Protein AF-A0A947P0I4-F1 (afdb_monomer_lite)

Secondary structure (DSSP, 8-state):
-TTSTT--GGGGGGGG-TTTTTTTHHHHHHHHHHHHHHHHHHHHHHT-S-HHHHHHHHHHHHHHHHHHHHHHHHHHTTS----HHHHH--SSSSSS-GGG-SSSS-SSS-TTT-SSTT-SSS-HHHHHHHHHHHHTTPBB-TTTT-GGGHHHHTT-B-HHHHHHHHHGGGT--HHHHHHHHHHH--TT-SS-TTSTTGGG-HHHHHHHHHHTT-EE-S-PPPPTT-EEEETTEEEEESSSSEEEEEETTTTEEEEEE--GGGEEEEE--S----

Radius of gyration: 21.6 Å; chains: 1; bounding box: 54×35×67 Å

Sequence (274 aa):
WPYSIQMFGLQNITFIATDFYGENILFINYFIEAIIITVFFFVFISWIKSKKIKYILQTLLSLTFIIFSVSLFWANQHAYNDLANRYFSDLDKDKIINGLDEDMDGDDILNIDDPDIDGNGLSNFEEFDMQVEKATGVWYDITEGGIIEIPYRLGFQSNLSFIPSFYLRFGINLNEEMQNDYEQNQEGYETTPASSVFSRNEKNITAWLSHTNRLKRKIEEAKPGDLIYTNDLFGIAINDNEMLIADPFSKQVIIMEFNMEEIDYIGKILNTKE

pLDDT: mean 86.33, std 15.06, range [29.11, 98.38]

Foldseek 3Di:
DCQDPPHPHVLVCLVVDPDVCQQCVVLVVVLVVLVVVLVVVLVVLVPDPDPVVSVVVNVVSVVVSVVVNVVSVVLSQQALRACVVQQQDQQCPPPDGLLRDQQRNPPPDGLQADQQRNPPPDGPLNVLVVLLVSQFNRFADPCQCHPSNVSVVSRHHHQLRCLQRSVSNSSDRQLVLLLVVCVVDVPQQPDHSVDPSRSSDPSSSVVSLVSVVQKDQDLDWADAQKWWDFPNHTFGDNGRFWTWGQDPVVRGTHIDGDDSVRTRIIGRRRDNDD

Structure (mmCIF, N/CA/C/O backbone):
data_AF-A0A947P0I4-F1
#
_entry.id   AF-A0A947P0I4-F1
#
loop_
_atom_site.group_PDB
_atom_site.id
_atom_site.type_symbol
_atom_site.label_atom_id
_atom_site.label_alt_id
_atom_site.label_comp_id
_atom_site.label_asym_id
_atom_site.label_entity_id
_atom_site.label_seq_id
_atom_site.pdbx_PDB_ins_code
_atom_site.Cartn_x
_atom_site.Cartn_y
_atom_site.Cartn_z
_atom_site.occupancy
_atom_site.B_iso_or_equiv
_atom_site.auth_seq_id
_atom_site.auth_comp_id
_atom_site.auth_asym_id
_atom_site.auth_atom_id
_atom_site.pdbx_PDB_model_num
ATOM 1 N N . TRP A 1 1 ? -10.322 -19.060 6.107 1.00 29.11 1 TRP A N 1
ATOM 2 C CA . TRP A 1 1 ? -10.214 -18.319 7.383 1.00 29.11 1 TRP A CA 1
ATOM 3 C C . TRP A 1 1 ? -10.583 -16.878 7.058 1.00 29.11 1 TRP A C 1
ATOM 5 O O . TRP A 1 1 ? -10.009 -16.386 6.102 1.00 29.11 1 TRP A O 1
ATOM 15 N N . PRO A 1 2 ? -11.501 -16.200 7.766 1.00 29.39 2 PRO A N 1
ATOM 16 C CA . PRO A 1 2 ? -11.940 -14.827 7.433 1.00 29.39 2 PRO A CA 1
ATOM 17 C C . PRO A 1 2 ? -10.859 -13.735 7.628 1.00 29.39 2 PRO A C 1
ATOM 19 O O . PRO A 1 2 ? -11.164 -12.547 7.645 1.00 29.39 2 PRO A O 1
ATOM 22 N N . TYR A 1 3 ? -9.605 -14.159 7.799 1.00 40.22 3 TYR A N 1
ATOM 23 C CA . TYR A 1 3 ? -8.422 -13.347 8.065 1.00 40.22 3 TYR A CA 1
ATOM 24 C C . TYR A 1 3 ? -7.195 -13.876 7.295 1.00 40.22 3 TYR A C 1
ATOM 26 O O . TYR A 1 3 ? -6.073 -13.763 7.783 1.00 40.22 3 TYR A O 1
ATOM 34 N N . SER A 1 4 ? -7.371 -14.541 6.145 1.00 38.53 4 SER A N 1
ATOM 35 C CA . SER A 1 4 ? -6.225 -14.811 5.263 1.00 38.53 4 SER A CA 1
ATOM 36 C C . SER A 1 4 ? -5.754 -13.507 4.619 1.00 38.53 4 SER A C 1
ATOM 38 O O . SER A 1 4 ? -6.553 -12.595 4.446 1.00 38.53 4 SER A O 1
ATOM 40 N N . ILE A 1 5 ? -4.482 -13.429 4.220 1.00 42.66 5 ILE A N 1
ATOM 41 C CA . ILE A 1 5 ? -3.929 -12.297 3.445 1.00 42.66 5 ILE A CA 1
ATOM 42 C C . ILE A 1 5 ? -4.792 -12.006 2.196 1.00 42.66 5 ILE A C 1
ATOM 44 O O . ILE A 1 5 ? -4.953 -10.862 1.806 1.00 42.66 5 ILE A O 1
ATOM 48 N N . GLN A 1 6 ? -5.444 -13.040 1.650 1.00 37.03 6 GLN A N 1
ATOM 49 C CA . GLN A 1 6 ? -6.375 -12.971 0.514 1.00 37.03 6 GLN A CA 1
ATOM 50 C C . GLN A 1 6 ? -7.837 -12.627 0.878 1.00 37.03 6 GLN A C 1
ATOM 52 O O . GLN A 1 6 ? -8.658 -12.444 -0.010 1.00 37.03 6 GLN A O 1
ATOM 57 N N . MET A 1 7 ? -8.220 -12.615 2.162 1.00 37.50 7 MET A N 1
ATOM 58 C CA . MET A 1 7 ? -9.598 -12.330 2.593 1.00 37.50 7 MET A CA 1
ATOM 59 C C . MET A 1 7 ? -9.594 -11.386 3.790 1.00 37.50 7 MET A C 1
ATOM 61 O O . MET A 1 7 ? -9.414 -11.791 4.943 1.00 37.50 7 MET A O 1
ATOM 65 N N . PHE A 1 8 ? -9.829 -10.114 3.510 1.00 43.84 8 PHE A N 1
ATOM 66 C CA . PHE A 1 8 ? -9.914 -9.070 4.513 1.00 43.84 8 PHE A CA 1
ATOM 67 C C . PHE A 1 8 ? -11.335 -8.953 5.090 1.00 43.84 8 PHE A C 1
ATOM 69 O O . PHE A 1 8 ? -12.111 -8.115 4.652 1.00 43.84 8 PHE A O 1
ATOM 76 N N . GLY A 1 9 ? -11.710 -9.738 6.104 1.00 42.88 9 GLY A N 1
ATOM 77 C CA . GLY A 1 9 ? -12.949 -9.495 6.870 1.00 42.88 9 GLY A CA 1
ATOM 78 C C . GLY A 1 9 ? -14.195 -9.165 6.016 1.00 42.88 9 GLY A C 1
ATOM 79 O O . GLY A 1 9 ? -14.434 -9.777 4.977 1.00 42.88 9 GLY A O 1
ATOM 80 N N . LEU A 1 10 ? -14.999 -8.181 6.433 1.00 39.97 10 LEU A N 1
ATOM 81 C CA . LEU A 1 10 ? -16.164 -7.703 5.671 1.00 39.97 10 LEU A CA 1
ATOM 82 C C . LEU A 1 10 ? -15.806 -6.787 4.474 1.00 39.97 10 LEU A C 1
ATOM 84 O O . LEU A 1 10 ? -16.713 -6.199 3.892 1.00 39.97 10 LEU A O 1
ATOM 88 N N . GLN A 1 11 ? -14.540 -6.697 4.034 1.00 41.78 11 GLN A N 1
ATOM 89 C CA . GLN A 1 11 ? -14.179 -5.999 2.784 1.00 41.78 11 GLN A CA 1
ATOM 90 C C . GLN A 1 11 ? -14.795 -6.655 1.534 1.00 41.78 11 GLN A C 1
ATOM 92 O O . GLN A 1 11 ? -14.827 -6.048 0.474 1.00 41.78 11 GLN A O 1
ATOM 97 N N . ASN A 1 12 ? -15.409 -7.834 1.626 1.00 42.31 12 ASN A N 1
ATOM 98 C CA . ASN A 1 12 ? -16.262 -8.327 0.535 1.00 42.31 12 ASN A CA 1
ATOM 99 C C . ASN A 1 12 ? -17.584 -7.547 0.382 1.00 42.31 12 ASN A C 1
ATOM 101 O O . ASN A 1 12 ? -18.301 -7.757 -0.592 1.00 42.31 12 ASN A O 1
ATOM 105 N N . ILE A 1 13 ? -17.924 -6.636 1.304 1.00 45.22 13 ILE A N 1
ATOM 106 C CA . ILE A 1 13 ? -19.016 -5.673 1.091 1.00 45.22 13 ILE A CA 1
ATOM 107 C C . ILE A 1 13 ? -18.572 -4.567 0.110 1.00 45.22 13 ILE A C 1
ATOM 109 O O . ILE A 1 13 ? -19.428 -3.947 -0.517 1.00 45.22 13 ILE A O 1
ATOM 113 N N . THR A 1 14 ? -17.263 -4.364 -0.106 1.00 42.44 14 THR A N 1
ATOM 114 C CA . THR A 1 14 ? -16.730 -3.357 -1.054 1.00 42.44 14 THR A CA 1
ATOM 115 C C . THR A 1 14 ? -17.137 -3.652 -2.487 1.00 42.44 14 THR A C 1
ATOM 117 O O . THR A 1 14 ? -17.453 -2.731 -3.226 1.00 42.44 14 THR A O 1
ATOM 120 N N . PHE A 1 15 ? -17.307 -4.935 -2.821 1.00 46.06 15 PHE A N 1
ATOM 121 C CA . PHE A 1 15 ? -17.871 -5.394 -4.093 1.00 46.06 15 PHE A CA 1
ATOM 122 C C . PHE A 1 15 ? -19.265 -4.810 -4.407 1.00 46.06 15 PHE A C 1
ATOM 124 O O . PHE A 1 15 ? -19.678 -4.751 -5.559 1.00 46.06 15 PHE A O 1
ATOM 131 N N . ILE A 1 16 ? -20.027 -4.393 -3.390 1.00 47.66 16 ILE A N 1
ATOM 132 C CA . ILE A 1 16 ? -21.422 -3.947 -3.541 1.00 47.66 16 ILE A CA 1
ATOM 133 C C . ILE A 1 16 ? -21.515 -2.412 -3.644 1.00 47.66 16 ILE A C 1
ATOM 135 O O . ILE A 1 16 ? -22.574 -1.869 -3.962 1.00 47.66 16 ILE A O 1
ATOM 139 N N . ALA A 1 17 ? -20.431 -1.687 -3.370 1.00 43.16 17 ALA A N 1
ATOM 140 C CA . ALA A 1 17 ? -20.508 -0.288 -2.986 1.00 43.16 17 ALA A CA 1
ATOM 141 C C . ALA A 1 17 ? -19.804 0.629 -4.009 1.00 43.16 17 ALA A C 1
ATOM 143 O O . ALA A 1 17 ? -18.617 0.909 -3.906 1.00 43.16 17 ALA A O 1
ATOM 144 N N . THR A 1 18 ? -20.584 1.118 -4.980 1.00 53.28 18 THR A N 1
ATOM 145 C CA . THR A 1 18 ? -20.233 2.137 -5.999 1.00 53.28 18 THR A CA 1
ATOM 146 C C . THR A 1 18 ? -19.386 3.302 -5.463 1.00 53.28 18 THR A C 1
ATOM 148 O O . THR A 1 18 ? -19.564 3.672 -4.305 1.00 53.28 18 THR A O 1
ATOM 151 N N . ASP A 1 19 ? -18.577 3.925 -6.333 1.00 53.59 19 ASP A N 1
ATOM 152 C CA . ASP A 1 19 ? -17.556 5.000 -6.181 1.00 53.59 19 ASP A CA 1
ATOM 153 C C . ASP A 1 19 ? -17.441 5.738 -4.841 1.00 53.59 19 ASP A C 1
ATOM 155 O O . ASP A 1 19 ? -16.353 5.852 -4.290 1.00 53.59 19 ASP A O 1
ATOM 159 N N . PHE A 1 20 ? -18.542 6.208 -4.262 1.00 48.59 20 PHE A N 1
ATOM 160 C CA . PHE A 1 20 ? -18.525 6.907 -2.976 1.00 48.59 20 PHE A CA 1
ATOM 161 C C . PHE A 1 20 ? -18.265 6.001 -1.758 1.00 48.59 20 PHE A C 1
ATOM 163 O O . PHE A 1 20 ? -17.698 6.428 -0.749 1.00 48.59 20 PHE A O 1
ATOM 170 N N . TYR A 1 21 ? -18.730 4.754 -1.811 1.00 53.50 21 TYR A N 1
ATOM 171 C CA . TYR A 1 21 ? -18.645 3.834 -0.683 1.00 53.50 21 TYR A CA 1
ATOM 172 C C . TYR A 1 21 ? -17.331 3.060 -0.654 1.00 53.50 21 TYR A C 1
ATOM 174 O O . TYR A 1 21 ? -16.908 2.716 0.445 1.00 53.50 21 TYR A O 1
ATOM 182 N N . GLY A 1 22 ? -16.688 2.829 -1.806 1.00 60.25 22 GLY A N 1
ATOM 183 C CA . GLY A 1 22 ? -15.445 2.060 -1.911 1.00 60.25 22 GLY A CA 1
ATOM 184 C C . GLY A 1 22 ? -14.334 2.608 -1.012 1.00 60.25 22 GLY A C 1
ATOM 185 O O . GLY A 1 22 ? -13.835 1.892 -0.147 1.00 60.25 22 GLY A O 1
ATOM 186 N N . GLU A 1 23 ? -14.042 3.907 -1.125 1.00 62.66 23 GLU A N 1
ATOM 187 C CA . GLU A 1 23 ? -12.946 4.551 -0.383 1.00 62.66 23 GLU A CA 1
ATOM 188 C C . GLU A 1 23 ? -13.179 4.601 1.136 1.00 62.66 23 GLU A C 1
ATOM 190 O O . GLU A 1 23 ? -12.234 4.578 1.916 1.00 62.66 23 GLU A O 1
ATOM 195 N N . ASN A 1 24 ? -14.440 4.652 1.580 1.00 73.81 24 ASN A N 1
ATOM 196 C CA . ASN A 1 24 ? -14.790 4.815 2.994 1.00 73.81 24 ASN A CA 1
ATOM 197 C C . ASN A 1 24 ? -15.319 3.530 3.637 1.00 73.81 24 ASN A C 1
ATOM 199 O O . ASN A 1 24 ? -15.783 3.561 4.780 1.00 73.81 24 ASN A O 1
ATOM 203 N N . ILE A 1 25 ? -15.315 2.396 2.934 1.00 71.56 25 ILE A N 1
ATOM 204 C CA . ILE A 1 25 ? -16.061 1.231 3.411 1.00 71.56 25 ILE A CA 1
ATOM 205 C C . ILE A 1 25 ? -15.475 0.633 4.682 1.00 71.56 25 ILE A C 1
ATOM 207 O O . ILE A 1 25 ? -16.221 0.199 5.558 1.00 71.56 25 ILE A O 1
ATOM 211 N N . LEU A 1 26 ? -14.146 0.638 4.801 1.00 71.12 26 LEU A N 1
ATOM 212 C CA . LEU A 1 26 ? -13.451 0.167 5.990 1.00 71.12 26 LEU A CA 1
ATOM 213 C C . LEU A 1 26 ? -13.860 1.013 7.190 1.00 71.12 26 LEU A C 1
ATOM 215 O O . LEU A 1 26 ? -14.271 0.472 8.218 1.00 71.12 26 LEU A O 1
ATOM 219 N N . PHE A 1 27 ? -13.837 2.337 7.023 1.00 80.62 27 PHE A N 1
ATOM 220 C CA . PHE A 1 27 ? -14.325 3.279 8.020 1.00 80.62 27 PHE A CA 1
ATOM 221 C C . PHE A 1 27 ? -15.787 3.010 8.385 1.00 80.62 27 PHE A C 1
ATOM 223 O O . PHE A 1 27 ? -16.103 2.868 9.566 1.00 80.62 27 PHE A O 1
ATOM 230 N N . ILE A 1 28 ? -16.674 2.883 7.393 1.00 82.88 28 ILE A N 1
ATOM 231 C CA . ILE A 1 28 ? -18.102 2.617 7.610 1.00 82.88 28 ILE A CA 1
ATOM 232 C C . ILE A 1 28 ? -18.289 1.302 8.373 1.00 82.88 28 ILE A C 1
ATOM 234 O O . ILE A 1 28 ? -19.065 1.263 9.329 1.00 82.88 28 ILE A O 1
ATOM 238 N N . ASN A 1 29 ? -17.563 0.245 8.003 1.00 81.62 29 ASN A N 1
ATOM 239 C CA . ASN A 1 29 ? -17.640 -1.053 8.661 1.00 81.62 29 ASN A CA 1
ATOM 240 C C . ASN A 1 29 ? -17.227 -0.955 10.135 1.00 81.62 29 ASN A C 1
ATOM 242 O O . ASN A 1 29 ? -18.015 -1.295 11.017 1.00 81.62 29 ASN A O 1
ATOM 246 N N . TYR A 1 30 ? -16.039 -0.412 10.418 1.00 83.56 30 TYR A N 1
ATOM 247 C CA . TYR A 1 30 ? -15.567 -0.233 11.794 1.00 83.56 30 TYR A CA 1
ATOM 248 C C . TYR A 1 30 ? -16.477 0.693 12.610 1.00 83.56 30 TYR A C 1
ATOM 250 O O . TYR A 1 30 ? -16.684 0.474 13.805 1.00 83.56 30 TYR A O 1
ATOM 258 N N . PHE A 1 31 ? -17.067 1.707 11.978 1.00 87.62 31 PHE A N 1
ATOM 259 C CA . PHE A 1 31 ? -18.008 2.608 12.630 1.00 87.62 31 PHE A CA 1
ATOM 260 C C . PHE A 1 31 ? -19.326 1.904 12.990 1.00 87.62 31 PHE A C 1
ATOM 262 O O . PHE A 1 31 ? -19.815 2.044 14.114 1.00 87.62 31 PHE A O 1
ATOM 269 N N . ILE A 1 32 ? -19.879 1.090 12.085 1.00 88.44 32 ILE A N 1
ATOM 270 C CA . ILE A 1 32 ? -21.069 0.265 12.348 1.00 88.44 32 ILE A CA 1
ATOM 271 C C . ILE A 1 32 ? -20.786 -0.750 13.461 1.00 88.44 32 ILE A C 1
ATOM 273 O O . ILE A 1 32 ? -21.588 -0.876 14.389 1.00 88.44 32 ILE A O 1
ATOM 277 N N . GLU A 1 33 ? -19.644 -1.440 13.414 1.00 87.19 33 GLU A N 1
ATOM 278 C CA . GLU A 1 33 ? -19.224 -2.367 14.469 1.00 87.19 33 GLU A CA 1
ATOM 279 C C . GLU A 1 33 ? -19.145 -1.660 15.828 1.00 87.19 33 GLU A C 1
ATOM 281 O O . GLU A 1 33 ? -19.708 -2.141 16.816 1.00 87.19 33 GLU A O 1
ATOM 286 N N . ALA A 1 34 ? -18.535 -0.472 15.878 1.00 89.94 34 ALA A N 1
ATOM 287 C CA . ALA A 1 34 ? -18.454 0.333 17.091 1.00 89.94 34 ALA A CA 1
ATOM 288 C C . ALA A 1 34 ? -19.839 0.733 17.628 1.00 89.94 34 ALA A C 1
ATOM 290 O O . ALA A 1 34 ? -20.059 0.680 18.843 1.00 89.94 34 ALA A O 1
ATOM 291 N N . ILE A 1 35 ? -20.792 1.080 16.753 1.00 94.44 35 ILE A N 1
ATOM 292 C CA . ILE A 1 35 ? -22.187 1.349 17.136 1.00 94.44 35 ILE A CA 1
ATOM 293 C C . ILE A 1 35 ? -22.826 0.100 17.753 1.00 94.44 35 ILE A C 1
ATOM 295 O O . ILE A 1 35 ? -23.387 0.183 18.849 1.00 94.44 35 ILE A O 1
ATOM 299 N N . ILE A 1 36 ? -22.729 -1.057 17.092 1.00 94.62 36 ILE A N 1
ATOM 300 C CA . ILE A 1 36 ? -23.338 -2.312 17.563 1.00 94.62 36 ILE A CA 1
ATOM 301 C C . ILE A 1 36 ? -22.762 -2.707 18.928 1.00 94.62 36 ILE A C 1
ATOM 303 O O . ILE A 1 36 ? -23.520 -2.992 19.860 1.00 94.62 36 ILE A O 1
ATOM 307 N N . ILE A 1 37 ? -21.435 -2.661 19.075 1.00 94.81 37 ILE A N 1
ATOM 308 C CA . ILE A 1 37 ? -20.732 -2.968 20.327 1.00 94.81 37 ILE A CA 1
ATOM 309 C C . ILE A 1 37 ? -21.165 -2.005 21.439 1.00 94.81 37 ILE A C 1
ATOM 311 O O . ILE A 1 37 ? -21.468 -2.431 22.556 1.00 94.81 37 ILE A O 1
ATOM 315 N N . THR A 1 38 ? -21.259 -0.710 21.134 1.00 97.00 38 THR A N 1
ATOM 316 C CA . THR A 1 38 ? -21.691 0.311 22.096 1.00 97.00 38 THR A CA 1
ATOM 317 C C . THR A 1 38 ? -23.117 0.043 22.565 1.00 97.00 38 THR A C 1
ATOM 319 O O . THR A 1 38 ? -23.364 -0.023 23.771 1.00 97.00 38 THR A O 1
ATOM 322 N N . VAL A 1 39 ? -24.055 -0.197 21.644 1.00 97.56 39 VAL A N 1
ATOM 323 C CA . VAL A 1 39 ? -25.452 -0.529 21.974 1.00 97.56 39 VAL A CA 1
ATOM 324 C C . VAL A 1 39 ? -25.530 -1.790 22.837 1.00 97.56 39 VAL A C 1
ATOM 326 O O . VAL A 1 39 ? -26.225 -1.792 23.857 1.00 97.56 39 VAL A O 1
ATOM 329 N N . PHE A 1 40 ? -24.782 -2.837 22.486 1.00 97.75 40 PHE A N 1
ATOM 330 C CA . PHE A 1 40 ? -24.715 -4.075 23.260 1.00 97.75 40 PHE A CA 1
ATOM 331 C C . PHE A 1 40 ? -24.271 -3.825 24.711 1.00 97.75 40 PHE A C 1
ATOM 333 O O . PHE A 1 40 ? -24.942 -4.254 25.656 1.00 97.75 40 PHE A O 1
ATOM 340 N N . PHE A 1 41 ? -23.194 -3.063 24.917 1.00 98.12 41 PHE A N 1
ATOM 341 C CA . PHE A 1 41 ? -22.729 -2.735 26.264 1.00 98.12 41 PHE A CA 1
ATOM 342 C C . PHE A 1 41 ? -23.686 -1.809 27.016 1.00 98.12 41 PHE A C 1
ATOM 344 O O . PHE A 1 41 ? -23.856 -1.971 28.225 1.00 98.12 41 PHE A O 1
ATOM 351 N N . PHE A 1 42 ? -24.380 -0.894 26.336 1.00 97.88 42 PHE A N 1
ATOM 352 C CA . PHE A 1 42 ? -25.437 -0.090 26.953 1.00 97.88 42 PHE A CA 1
ATOM 353 C C . PHE A 1 42 ? -26.560 -0.958 27.528 1.00 97.88 42 PHE A C 1
ATOM 355 O O . PHE A 1 42 ? -27.012 -0.703 28.652 1.00 97.88 42 PHE A O 1
ATOM 362 N N . VAL A 1 43 ? -26.981 -1.996 26.796 1.00 98.25 43 VAL A N 1
ATOM 363 C CA . VAL A 1 43 ? -27.970 -2.973 27.274 1.00 98.25 43 VAL A CA 1
ATOM 364 C C . VAL A 1 43 ? -27.436 -3.710 28.499 1.00 98.25 43 VAL A C 1
ATOM 366 O O . VAL A 1 43 ? -28.128 -3.766 29.516 1.00 98.25 43 VAL A O 1
ATOM 369 N N . PHE A 1 44 ? -26.194 -4.191 28.465 1.00 97.81 44 PHE A N 1
ATOM 370 C CA . PHE A 1 44 ? -25.599 -4.905 29.597 1.00 97.81 44 PHE A CA 1
ATOM 371 C C . PHE A 1 44 ? -25.470 -4.023 30.852 1.00 97.81 44 PHE A C 1
ATOM 373 O O . PHE A 1 44 ? -25.870 -4.411 31.951 1.00 97.81 44 PHE A O 1
ATOM 380 N N . ILE A 1 45 ? -24.996 -2.784 30.691 1.00 98.25 45 ILE A N 1
ATOM 381 C CA . ILE A 1 45 ? -24.883 -1.797 31.774 1.00 98.25 45 ILE A CA 1
ATOM 382 C C . ILE A 1 45 ? -26.267 -1.442 32.344 1.00 98.25 45 ILE A C 1
ATOM 384 O O . ILE A 1 45 ? -26.393 -1.144 33.535 1.00 98.25 45 ILE A O 1
ATOM 388 N N . SER A 1 46 ? -27.331 -1.507 31.533 1.00 97.50 46 SER A N 1
ATOM 389 C CA . SER A 1 46 ? -28.698 -1.231 31.990 1.00 97.50 46 SER A CA 1
ATOM 390 C C . SER A 1 46 ? -29.183 -2.196 33.081 1.00 97.50 46 SER A C 1
ATOM 392 O O . SER A 1 46 ? -30.025 -1.801 33.891 1.00 97.50 46 SER A O 1
ATOM 394 N N . TRP A 1 47 ? -28.615 -3.407 33.152 1.00 98.38 47 TRP A N 1
ATOM 395 C CA . TRP A 1 47 ? -28.943 -4.432 34.149 1.00 98.38 47 TRP A CA 1
ATOM 396 C C . TRP A 1 47 ? -28.259 -4.211 35.511 1.00 98.38 47 TRP A C 1
ATOM 398 O O . TRP A 1 47 ? -28.579 -4.890 36.490 1.00 98.38 47 TRP A O 1
ATOM 408 N N . ILE A 1 48 ? -27.345 -3.239 35.623 1.00 98.25 48 ILE A N 1
ATOM 409 C CA . ILE A 1 48 ? -26.650 -2.917 36.876 1.00 98.25 48 ILE A CA 1
ATOM 410 C C . ILE A 1 48 ? -27.597 -2.192 37.845 1.00 98.25 48 ILE A C 1
ATOM 412 O O . ILE A 1 48 ? -28.120 -1.116 37.556 1.00 98.25 48 ILE A O 1
ATOM 416 N N . LYS A 1 49 ? -27.767 -2.750 39.054 1.00 98.19 49 LYS A N 1
ATOM 417 C CA . LYS A 1 49 ? -28.695 -2.223 40.079 1.00 98.19 49 LYS A CA 1
ATOM 418 C C . LYS A 1 49 ? -28.321 -0.830 40.603 1.00 98.19 49 LYS A C 1
ATOM 420 O O . LYS A 1 49 ? -29.197 -0.022 40.906 1.00 98.19 49 LYS A O 1
ATOM 425 N N . SER A 1 50 ? -27.027 -0.543 40.759 1.00 98.38 50 SER A N 1
ATOM 426 C CA . SER A 1 50 ? -26.560 0.738 41.303 1.00 98.38 50 SER A CA 1
ATOM 427 C C . SER A 1 50 ? -26.637 1.844 40.250 1.00 98.38 50 SER A C 1
ATOM 429 O O . SER A 1 50 ? -25.843 1.863 39.310 1.00 98.38 50 SER A O 1
ATOM 431 N N . LYS A 1 51 ? -27.546 2.813 40.443 1.00 97.81 51 LYS A N 1
ATOM 432 C CA . LYS A 1 51 ? -27.714 3.964 39.535 1.00 97.81 51 LYS A CA 1
ATOM 433 C C . LYS A 1 51 ? -26.415 4.750 39.339 1.00 97.81 51 LYS A C 1
ATOM 435 O O . LYS A 1 51 ? -26.089 5.100 38.212 1.00 97.81 51 LYS A O 1
ATOM 440 N N . LYS A 1 52 ? -25.654 4.987 40.416 1.00 98.06 52 LYS A N 1
ATOM 441 C CA . LYS A 1 52 ? -24.378 5.720 40.352 1.00 98.06 52 LYS A CA 1
ATOM 442 C C . LYS A 1 52 ? -23.364 4.998 39.459 1.00 98.06 52 LYS A C 1
ATOM 444 O O . LYS A 1 52 ? -22.786 5.6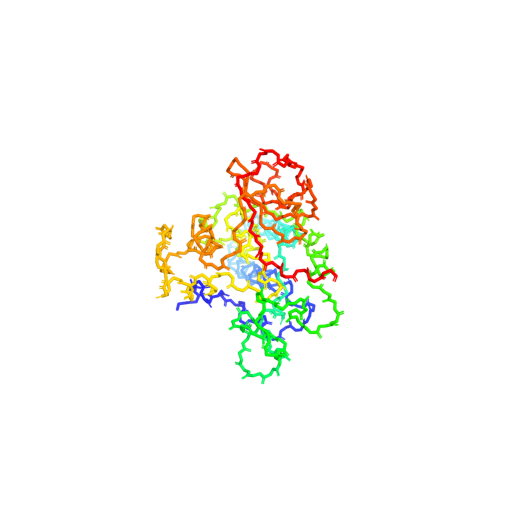27 38.583 1.00 98.06 52 LYS A O 1
ATOM 449 N N . ILE A 1 53 ? -23.181 3.689 39.658 1.00 97.75 53 ILE A N 1
ATOM 450 C CA . ILE A 1 53 ? -22.241 2.884 38.857 1.00 97.75 53 ILE A CA 1
ATOM 451 C C . ILE A 1 53 ? -22.695 2.837 37.398 1.00 97.75 53 ILE A C 1
ATOM 453 O O . ILE A 1 53 ? -21.884 3.049 36.503 1.00 97.75 53 ILE A O 1
ATOM 457 N N . LYS A 1 54 ? -23.996 2.635 37.160 1.00 98.25 54 LYS A N 1
ATOM 458 C CA . LYS A 1 54 ? -24.585 2.652 35.820 1.00 98.25 54 LYS A CA 1
ATOM 459 C C . LYS A 1 54 ? -24.264 3.951 35.073 1.00 98.25 54 LYS A C 1
ATOM 461 O O . LYS A 1 54 ? -23.750 3.875 33.966 1.00 98.25 54 LYS A O 1
ATOM 466 N N . TYR A 1 55 ? -24.513 5.120 35.671 1.00 98.00 55 TYR A N 1
ATOM 467 C CA . TYR A 1 55 ? -24.212 6.401 35.018 1.00 98.00 55 TYR A CA 1
ATOM 468 C C . TYR A 1 55 ? -22.721 6.573 34.730 1.00 98.00 55 TYR A C 1
ATOM 470 O O . TYR A 1 55 ? -22.373 7.013 33.643 1.00 98.00 55 TYR A O 1
ATOM 478 N N . ILE A 1 56 ? -21.844 6.182 35.661 1.00 98.06 56 ILE A N 1
ATOM 479 C CA . ILE A 1 56 ? -20.391 6.242 35.444 1.00 98.06 56 ILE A CA 1
ATOM 480 C C . ILE A 1 56 ? -19.995 5.394 34.230 1.00 98.06 56 ILE A C 1
ATOM 482 O O . ILE A 1 56 ? -19.312 5.890 33.340 1.00 98.06 56 ILE A O 1
ATOM 486 N N . LEU A 1 57 ? -20.451 4.140 34.162 1.00 98.12 57 LEU A N 1
ATOM 487 C CA . LEU A 1 57 ? -20.114 3.235 33.060 1.00 98.12 57 LEU A CA 1
ATOM 488 C C . LEU A 1 57 ? -20.704 3.693 31.723 1.00 98.12 57 LEU A C 1
ATOM 490 O O . LEU A 1 57 ? -20.020 3.618 30.711 1.00 98.12 57 LEU A O 1
ATOM 494 N N . GLN A 1 58 ? -21.940 4.203 31.715 1.00 98.19 58 GLN A N 1
ATOM 495 C CA . GLN A 1 58 ? -22.557 4.766 30.511 1.00 98.19 58 GLN A CA 1
ATOM 496 C C . GLN A 1 58 ? -21.786 5.986 30.000 1.00 98.19 58 GLN A C 1
ATOM 498 O O . GLN A 1 58 ? -21.516 6.072 28.808 1.00 98.19 58 GLN A O 1
ATOM 503 N N . THR A 1 59 ? -21.386 6.899 30.890 1.00 97.81 59 THR A N 1
ATOM 504 C CA . THR A 1 59 ? -20.575 8.065 30.515 1.00 97.81 59 THR A CA 1
ATOM 505 C C . THR A 1 59 ? -19.216 7.648 29.963 1.00 97.81 59 THR A C 1
ATOM 507 O O . THR A 1 59 ? -18.802 8.174 28.934 1.00 97.81 59 THR A O 1
ATOM 510 N N . LEU A 1 60 ? -18.532 6.695 30.608 1.00 98.19 60 LEU A N 1
ATOM 511 C CA . LEU A 1 60 ? -17.249 6.183 30.119 1.00 98.19 60 LEU A CA 1
ATOM 512 C C . LEU A 1 60 ? -17.394 5.535 28.740 1.00 98.19 60 LEU A C 1
ATOM 514 O O . LEU A 1 60 ? -16.627 5.864 27.845 1.00 98.19 60 LEU A O 1
ATOM 518 N N . LEU A 1 61 ? -18.409 4.688 28.546 1.00 98.06 61 LEU A N 1
ATOM 519 C CA . LEU A 1 61 ? -18.677 4.047 27.260 1.00 98.06 61 LEU A CA 1
ATOM 520 C C . LEU A 1 61 ? -18.964 5.077 26.156 1.00 98.06 61 LEU A C 1
ATOM 522 O O . LEU A 1 61 ? -18.392 4.973 25.074 1.00 98.06 61 LEU A O 1
ATOM 526 N N . SER A 1 62 ? -19.786 6.096 26.433 1.00 97.38 62 SER A N 1
ATOM 527 C CA . SER A 1 62 ? -20.040 7.190 25.485 1.00 97.38 62 SER A CA 1
ATOM 528 C C . SER A 1 62 ? -18.767 7.953 25.128 1.00 97.38 62 SER A C 1
ATOM 530 O O . SER A 1 62 ? -18.539 8.238 23.957 1.00 97.38 62 SER A O 1
ATOM 532 N N . LEU A 1 63 ? -17.931 8.288 26.119 1.00 97.94 63 LEU A N 1
ATOM 533 C CA . LEU A 1 63 ? -16.665 8.985 25.879 1.00 97.94 63 LEU A CA 1
ATOM 534 C C . LEU A 1 63 ? -15.716 8.133 25.036 1.00 97.94 63 LEU A C 1
ATOM 536 O O . LEU A 1 63 ? -15.140 8.644 24.082 1.00 97.94 63 LEU A O 1
ATOM 540 N N . THR A 1 64 ? -15.592 6.840 25.340 1.00 96.94 64 THR A N 1
ATOM 541 C CA . THR A 1 64 ? -14.790 5.906 24.544 1.00 96.94 64 THR A CA 1
ATOM 542 C C . THR A 1 64 ? -15.296 5.821 23.107 1.00 96.94 64 THR A C 1
ATOM 544 O O . THR A 1 64 ? -14.485 5.916 22.194 1.00 96.94 64 THR A O 1
ATOM 547 N N . PHE A 1 65 ? -16.610 5.708 22.889 1.00 96.25 65 PHE A N 1
ATOM 548 C CA . PHE A 1 65 ? -17.189 5.689 21.544 1.00 96.25 65 PHE A CA 1
ATOM 549 C C . PHE A 1 65 ? -16.904 6.984 20.770 1.00 96.25 65 PHE A C 1
ATOM 551 O O . PHE A 1 65 ? -16.526 6.922 19.603 1.00 96.25 65 PHE A O 1
ATOM 558 N N . ILE A 1 66 ? -17.035 8.151 21.414 1.00 96.88 66 ILE A N 1
ATOM 559 C CA . ILE A 1 66 ? -16.738 9.450 20.789 1.00 96.88 66 ILE A CA 1
ATOM 560 C C . ILE A 1 66 ? -15.258 9.537 20.411 1.00 96.88 66 ILE A C 1
ATOM 562 O O . ILE A 1 66 ? -14.950 9.863 19.269 1.00 96.88 66 ILE A O 1
ATOM 566 N N . ILE A 1 67 ? -14.351 9.218 21.341 1.00 96.38 67 ILE A N 1
ATOM 567 C CA . ILE A 1 67 ? -12.903 9.243 21.088 1.00 96.38 67 ILE A CA 1
ATOM 568 C C . ILE A 1 67 ? -12.561 8.290 19.945 1.00 96.38 67 ILE A C 1
ATOM 570 O O . ILE A 1 67 ? -11.912 8.706 18.994 1.00 96.38 67 ILE A O 1
ATOM 574 N N . PHE A 1 68 ? -13.052 7.051 19.999 1.00 93.06 68 PHE A N 1
ATOM 575 C CA . PHE A 1 68 ? -12.837 6.063 18.948 1.00 93.06 68 PHE A CA 1
ATOM 576 C C . PHE A 1 68 ? -13.340 6.557 17.588 1.00 93.06 68 PHE A C 1
ATOM 578 O O . PHE A 1 68 ? -12.611 6.476 16.609 1.00 93.06 68 PHE A O 1
ATOM 585 N N . SER A 1 69 ? -14.548 7.123 17.527 1.00 92.88 69 SER A N 1
ATOM 586 C CA . SER A 1 69 ? -15.135 7.631 16.280 1.00 92.88 69 SER A CA 1
ATOM 587 C C . SER A 1 69 ? -14.329 8.791 15.693 1.00 92.88 69 SER A C 1
ATOM 589 O O . SER A 1 69 ? -14.099 8.828 14.488 1.00 92.88 69 SER A O 1
ATOM 591 N N . VAL A 1 70 ? -13.869 9.721 16.539 1.00 94.12 70 VAL A N 1
ATOM 592 C CA . VAL A 1 70 ? -13.006 10.835 16.118 1.00 94.12 70 VAL A CA 1
ATOM 593 C C . VAL A 1 70 ? -11.655 10.315 15.633 1.00 94.12 70 VAL A C 1
ATOM 595 O O . VAL A 1 70 ? -11.192 10.742 14.580 1.00 94.12 70 VAL A O 1
ATOM 598 N N . SER A 1 71 ? -11.038 9.376 16.355 1.00 90.62 71 SER A N 1
ATOM 599 C CA . SER A 1 71 ? -9.774 8.754 15.949 1.00 90.62 71 SER A CA 1
ATOM 600 C C . SER A 1 71 ? -9.904 8.003 14.628 1.00 90.62 71 SER A C 1
ATOM 602 O O . SER A 1 71 ? -9.043 8.150 13.770 1.00 90.62 71 SER A O 1
ATOM 604 N N . LEU A 1 72 ? -10.983 7.241 14.443 1.00 88.12 72 LEU A N 1
ATOM 605 C CA . LEU A 1 72 ? -11.249 6.500 13.214 1.00 88.12 72 LEU A CA 1
ATOM 606 C C . LEU A 1 72 ? -11.481 7.452 12.032 1.00 88.12 72 LEU A C 1
ATOM 608 O O . LEU A 1 72 ? -10.941 7.227 10.955 1.00 88.12 72 LEU A O 1
ATOM 612 N N . PHE A 1 73 ? -12.230 8.541 12.240 1.00 89.81 73 PHE A N 1
ATOM 613 C CA . PHE A 1 73 ? -12.434 9.565 11.213 1.00 89.81 73 PHE A CA 1
ATOM 614 C C . PHE A 1 73 ? -11.113 10.233 10.832 1.00 89.81 73 PHE A C 1
ATOM 616 O O . PHE A 1 73 ? -10.813 10.380 9.653 1.00 89.81 73 PHE A O 1
ATOM 623 N N . TRP A 1 74 ? -10.304 10.599 11.827 1.00 90.56 74 TRP A N 1
ATOM 624 C CA . TRP A 1 74 ? -9.010 11.232 11.599 1.00 90.56 74 TRP A CA 1
ATOM 625 C C . TRP A 1 74 ? -8.026 10.297 10.883 1.00 90.56 74 TRP A C 1
ATOM 627 O O . TRP A 1 74 ? -7.351 10.738 9.958 1.00 90.56 74 TRP A O 1
ATOM 637 N N . ALA A 1 75 ? -8.009 9.008 11.242 1.00 88.19 75 ALA A N 1
ATOM 638 C CA . ALA A 1 75 ? -7.232 7.982 10.550 1.00 88.19 75 ALA A CA 1
ATOM 639 C C . ALA A 1 75 ? -7.676 7.808 9.092 1.00 88.19 75 ALA A C 1
ATOM 641 O O . ALA A 1 75 ? -6.829 7.775 8.213 1.00 88.19 75 ALA A O 1
ATOM 642 N N . ASN A 1 76 ? -8.983 7.778 8.816 1.00 86.56 76 ASN A N 1
ATOM 643 C CA . ASN A 1 76 ? -9.511 7.642 7.453 1.00 86.56 76 ASN A CA 1
ATOM 644 C C . ASN A 1 76 ? -9.120 8.810 6.530 1.00 86.56 76 ASN A C 1
ATOM 646 O O . ASN A 1 76 ? -8.974 8.613 5.330 1.00 86.56 76 ASN A O 1
ATOM 650 N N . GLN A 1 77 ? -8.942 10.020 7.074 1.00 88.19 77 GLN A N 1
ATOM 651 C CA . GLN A 1 77 ? -8.468 11.182 6.303 1.00 88.19 77 GLN A CA 1
ATOM 652 C C . GLN A 1 77 ? -6.979 11.099 5.927 1.00 88.19 77 GLN A C 1
ATOM 654 O O . GLN A 1 77 ? -6.548 11.823 5.042 1.00 88.19 77 GLN A O 1
ATOM 659 N N . HIS A 1 78 ? -6.204 10.244 6.601 1.00 88.31 78 HIS A N 1
ATOM 660 C CA . HIS A 1 78 ? -4.772 10.030 6.344 1.00 88.31 78 HIS A CA 1
ATOM 661 C C . HIS A 1 78 ? -4.475 8.590 5.908 1.00 88.31 78 HIS A C 1
ATOM 663 O O . HIS A 1 78 ? -3.324 8.157 5.881 1.00 88.31 78 HIS A O 1
ATOM 669 N N . ALA A 1 79 ? -5.519 7.820 5.626 1.00 86.50 79 ALA A N 1
ATOM 670 C CA . ALA A 1 79 ? -5.404 6.493 5.071 1.00 86.50 79 ALA A CA 1
ATOM 671 C C . ALA A 1 79 ? -5.175 6.621 3.570 1.00 86.50 79 ALA A C 1
ATOM 673 O O . ALA A 1 79 ? -5.787 7.461 2.906 1.00 86.50 79 ALA A O 1
ATOM 674 N N . TYR A 1 80 ? -4.332 5.755 3.021 1.00 82.44 80 TYR A N 1
ATOM 675 C CA . TYR A 1 80 ? -4.211 5.615 1.582 1.00 82.44 80 TYR A CA 1
ATOM 676 C C . TYR A 1 80 ? -5.420 4.845 1.058 1.00 82.44 80 TYR A C 1
ATOM 678 O O . TYR A 1 80 ? -5.352 3.639 0.829 1.00 82.44 80 TYR A O 1
ATOM 686 N N . ASN A 1 81 ? -6.554 5.536 0.940 1.00 74.00 81 ASN A N 1
ATOM 687 C CA . ASN A 1 81 ? -7.810 4.918 0.540 1.00 74.00 81 ASN A CA 1
ATOM 688 C C . ASN A 1 81 ? -7.682 4.407 -0.894 1.00 74.00 81 ASN A C 1
ATOM 690 O O . ASN A 1 81 ? -7.305 5.134 -1.819 1.00 74.00 81 ASN A O 1
ATOM 694 N N . ASP A 1 82 ? -7.872 3.105 -1.044 1.00 66.00 82 ASP A N 1
ATOM 695 C CA . ASP A 1 82 ? -7.747 2.416 -2.314 1.00 66.00 82 ASP A CA 1
ATOM 696 C C . ASP A 1 82 ? -8.939 2.750 -3.213 1.00 66.00 82 ASP A C 1
ATOM 698 O O . ASP A 1 82 ? -10.069 2.910 -2.738 1.00 66.00 82 ASP A O 1
ATOM 702 N N . LEU A 1 83 ? -8.704 2.791 -4.522 1.00 63.78 83 LEU A N 1
ATOM 703 C CA . LEU A 1 83 ? -9.787 2.685 -5.489 1.00 63.78 83 LEU A CA 1
ATOM 704 C C . LEU A 1 83 ? -10.161 1.204 -5.537 1.00 63.78 83 LEU A C 1
ATOM 706 O O . LEU A 1 83 ? -9.901 0.527 -6.524 1.00 63.78 83 LEU A O 1
ATOM 710 N N . ALA A 1 84 ? -10.778 0.688 -4.470 1.00 65.38 84 ALA A N 1
ATOM 711 C CA . ALA A 1 84 ? -11.252 -0.696 -4.421 1.00 65.38 84 ALA A CA 1
ATOM 712 C C . ALA A 1 84 ? -12.115 -1.030 -5.650 1.00 65.38 84 ALA A C 1
ATOM 714 O O . ALA A 1 84 ? -12.120 -2.158 -6.128 1.00 65.38 84 ALA A O 1
ATOM 715 N N . ASN A 1 85 ? -12.791 -0.021 -6.206 1.00 65.44 85 ASN A N 1
ATOM 716 C CA . ASN A 1 85 ? -13.502 -0.149 -7.465 1.00 65.44 85 ASN A CA 1
ATOM 717 C C . ASN A 1 85 ? -12.581 -0.433 -8.643 1.00 65.44 85 ASN A C 1
ATOM 719 O O . ASN A 1 85 ? -12.939 -1.304 -9.407 1.00 65.44 85 ASN A O 1
ATOM 723 N N . ARG A 1 86 ? -11.431 0.242 -8.773 1.00 73.94 86 ARG A N 1
ATOM 724 C CA . ARG A 1 86 ? -10.450 -0.018 -9.838 1.00 73.94 86 ARG A CA 1
ATOM 725 C C . ARG A 1 86 ? -9.764 -1.370 -9.640 1.00 73.94 86 ARG A C 1
ATOM 727 O O . ARG A 1 86 ? -9.554 -2.063 -10.615 1.00 73.94 86 ARG A O 1
ATOM 734 N N . TYR A 1 87 ? -9.443 -1.768 -8.406 1.00 80.06 87 TYR A N 1
ATOM 735 C CA . TYR A 1 87 ? -8.769 -3.052 -8.152 1.00 80.06 87 TYR A CA 1
ATOM 736 C C . TYR A 1 87 ? -9.694 -4.267 -8.353 1.00 80.06 87 TYR A C 1
ATOM 738 O O . TYR A 1 87 ? -9.279 -5.286 -8.900 1.00 80.06 87 TYR A O 1
ATOM 746 N N . PHE A 1 88 ? -10.949 -4.179 -7.898 1.00 79.75 88 PHE A N 1
ATOM 747 C CA . PHE A 1 88 ? -11.922 -5.278 -7.973 1.00 79.75 88 PHE A CA 1
ATOM 748 C C . PHE A 1 88 ? -12.906 -5.161 -9.148 1.00 79.75 88 PHE A C 1
ATOM 750 O O . PHE A 1 88 ? -13.820 -5.987 -9.241 1.00 79.75 88 PHE A O 1
ATOM 757 N N . SER A 1 89 ? -12.775 -4.146 -10.010 1.00 83.56 89 SER A N 1
ATOM 758 C CA . SER A 1 89 ? -13.479 -4.115 -11.294 1.00 83.56 89 SER A CA 1
ATOM 759 C C . SER A 1 89 ? -12.898 -5.133 -12.266 1.00 83.56 89 SER A C 1
ATOM 761 O O . SER A 1 89 ? -11.902 -5.787 -11.981 1.00 83.56 89 SER A O 1
ATOM 763 N N . ASP A 1 90 ? -13.588 -5.259 -13.388 1.00 87.38 90 ASP A N 1
ATOM 764 C CA . ASP A 1 90 ? -13.230 -6.043 -14.563 1.00 87.38 90 ASP A CA 1
ATOM 765 C C . ASP A 1 90 ? -13.533 -5.103 -15.743 1.00 87.38 90 ASP A C 1
ATOM 767 O O . ASP A 1 90 ? -14.701 -4.912 -16.120 1.00 87.38 90 ASP A O 1
ATOM 771 N N . LEU A 1 91 ? -12.523 -4.316 -16.127 1.00 88.00 91 LEU A N 1
ATOM 772 C CA . LEU A 1 91 ? -12.665 -3.166 -17.023 1.00 88.00 91 LEU A CA 1
ATOM 773 C C . LEU A 1 91 ? -12.915 -3.622 -18.468 1.00 88.00 91 LEU A C 1
ATOM 775 O O . LEU A 1 91 ? -13.840 -3.109 -19.117 1.00 88.00 91 LEU A O 1
ATOM 779 N N . ASP A 1 92 ? -12.164 -4.618 -18.925 1.00 91.56 92 ASP A N 1
ATOM 780 C CA . ASP A 1 92 ? -12.223 -5.182 -20.273 1.00 91.56 92 ASP A CA 1
ATOM 781 C C . ASP A 1 92 ? -13.324 -6.267 -20.433 1.00 91.56 92 ASP A C 1
ATOM 783 O O . ASP A 1 92 ? -13.849 -6.484 -21.534 1.00 91.56 92 ASP A O 1
ATOM 787 N N . LYS A 1 93 ? -13.816 -6.820 -19.311 1.00 91.75 93 LYS A N 1
ATOM 788 C CA . LYS A 1 93 ? -14.893 -7.823 -19.187 1.00 91.75 93 LYS A CA 1
ATOM 789 C C . LYS A 1 93 ? -14.471 -9.241 -19.554 1.00 91.75 93 LYS A C 1
ATOM 791 O O . LYS A 1 93 ? -15.324 -10.027 -20.012 1.00 91.75 93 LYS A O 1
ATOM 796 N N . ASP A 1 94 ? -13.214 -9.601 -19.343 1.00 93.12 94 ASP A N 1
ATOM 797 C CA . ASP A 1 94 ? -12.709 -10.953 -19.574 1.00 93.12 94 ASP A CA 1
ATOM 798 C C . ASP A 1 94 ? -12.983 -11.933 -18.403 1.00 93.12 94 ASP A C 1
ATOM 800 O O . ASP A 1 94 ? -12.948 -13.161 -18.592 1.00 93.12 94 ASP A O 1
ATOM 804 N N . LYS A 1 95 ? -13.452 -11.404 -17.256 1.00 92.75 95 LYS A N 1
ATOM 805 C CA . LYS A 1 95 ? -13.758 -12.074 -15.967 1.00 92.75 95 LYS A CA 1
ATOM 806 C C . LYS A 1 95 ? -12.561 -12.285 -15.044 1.00 92.75 95 LYS A C 1
ATOM 808 O O . LYS A 1 95 ? -12.692 -13.031 -14.060 1.00 92.75 95 LYS A O 1
ATOM 813 N N . ILE A 1 96 ? -11.436 -11.664 -15.333 1.00 88.31 96 ILE A N 1
ATOM 814 C CA . ILE A 1 96 ? -10.341 -11.444 -14.408 1.00 88.31 96 ILE A CA 1
ATOM 815 C C . ILE A 1 96 ? -10.618 -10.100 -13.721 1.00 88.31 96 ILE A C 1
ATOM 817 O O . ILE A 1 96 ? -11.309 -9.232 -14.240 1.00 88.31 96 ILE A O 1
ATOM 821 N N . ILE A 1 97 ? -10.243 -9.980 -12.449 1.00 88.31 97 ILE A N 1
ATOM 822 C CA . ILE A 1 97 ? -10.353 -8.682 -11.776 1.00 88.31 97 ILE A CA 1
ATOM 823 C C . ILE A 1 97 ? -9.089 -7.896 -12.087 1.00 88.31 97 ILE A C 1
ATOM 825 O O . ILE A 1 97 ? -8.011 -8.468 -11.991 1.00 88.31 97 ILE A O 1
ATOM 829 N N . ASN A 1 98 ? -9.212 -6.600 -12.344 1.00 87.50 98 ASN A N 1
ATOM 830 C CA . ASN A 1 98 ? -8.119 -5.694 -12.703 1.00 87.50 98 ASN A CA 1
ATOM 831 C C . ASN A 1 98 ? -6.845 -5.871 -11.853 1.00 87.50 98 ASN A C 1
ATOM 833 O O . ASN A 1 98 ? -5.730 -5.804 -12.348 1.00 87.50 98 ASN A O 1
ATOM 837 N N . GLY A 1 99 ? -6.987 -6.109 -10.545 1.00 84.12 99 GLY A N 1
ATOM 838 C CA . GLY A 1 99 ? -5.856 -6.320 -9.638 1.00 84.12 99 GLY A CA 1
ATOM 839 C C . GLY A 1 99 ? -5.049 -7.612 -9.837 1.00 84.12 99 GLY A C 1
ATOM 840 O O . GLY A 1 99 ? -3.999 -7.770 -9.206 1.00 84.12 99 GLY A O 1
ATOM 841 N N . LEU A 1 100 ? -5.574 -8.540 -10.634 1.00 87.00 100 LEU A N 1
ATOM 842 C CA . LEU A 1 100 ? -4.994 -9.824 -11.043 1.00 87.00 100 LEU A CA 1
ATOM 843 C C . LEU A 1 100 ? -4.923 -9.942 -12.574 1.00 87.00 100 LEU A C 1
ATOM 845 O O . LEU A 1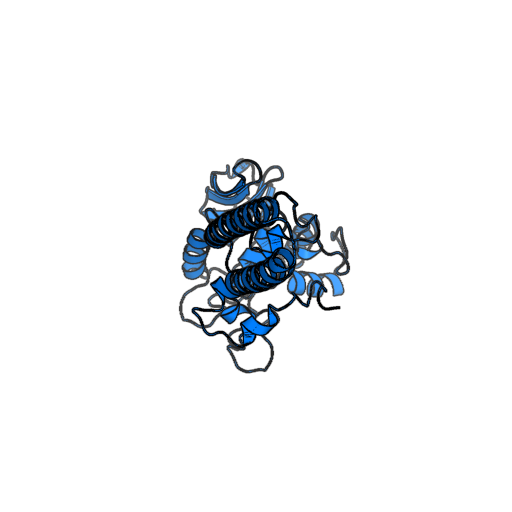 100 ? -4.688 -11.033 -13.087 1.00 87.00 100 LEU A O 1
ATOM 849 N N . ASP A 1 101 ? -5.235 -8.860 -13.282 1.00 91.50 101 ASP A N 1
ATOM 850 C CA . ASP A 1 101 ? -5.261 -8.830 -14.732 1.00 91.50 101 ASP A CA 1
ATOM 851 C C . ASP A 1 101 ? -3.942 -8.257 -15.239 1.00 91.50 101 ASP A C 1
ATOM 853 O O . ASP A 1 101 ? -3.518 -7.191 -14.789 1.00 91.50 101 ASP A O 1
ATOM 857 N N . GLU A 1 102 ? -3.272 -8.984 -16.127 1.00 93.44 102 GLU A N 1
ATOM 858 C CA . GLU A 1 102 ? -2.003 -8.551 -16.715 1.00 93.44 102 GLU A CA 1
ATOM 859 C C . GLU A 1 102 ? -2.219 -7.593 -17.901 1.00 93.44 102 GLU A C 1
ATOM 861 O O . GLU A 1 102 ? -1.252 -6.958 -18.316 1.00 93.44 102 GLU A O 1
ATOM 866 N N . ASP A 1 103 ? -3.453 -7.474 -18.409 1.00 95.44 103 ASP A N 1
ATOM 867 C CA . ASP A 1 103 ? -3.883 -6.608 -19.521 1.00 95.44 103 ASP A CA 1
ATOM 868 C C . ASP A 1 103 ? -5.240 -5.971 -19.163 1.00 95.44 103 ASP A C 1
ATOM 870 O O . ASP A 1 103 ? -6.306 -6.405 -19.590 1.00 95.44 103 ASP A O 1
ATOM 874 N N . MET A 1 104 ? -5.199 -4.976 -18.275 1.00 93.50 104 MET A N 1
ATOM 875 C CA . MET A 1 104 ? -6.374 -4.470 -17.561 1.00 93.50 104 MET A CA 1
ATOM 876 C C . MET A 1 104 ? -7.404 -3.788 -18.473 1.00 93.50 104 MET A C 1
ATOM 878 O O . MET A 1 104 ? -8.586 -3.745 -18.115 1.00 93.50 104 MET A O 1
ATOM 882 N N . ASP A 1 105 ? -6.992 -3.209 -19.601 1.00 94.81 105 ASP A N 1
ATOM 883 C CA . ASP A 1 105 ? -7.892 -2.562 -20.560 1.00 94.81 105 ASP A CA 1
ATOM 884 C C . ASP A 1 105 ? -8.202 -3.427 -21.801 1.00 94.81 105 ASP A C 1
ATOM 886 O O . ASP A 1 105 ? -9.150 -3.117 -22.541 1.00 94.81 105 ASP A O 1
ATOM 890 N N . GLY A 1 106 ? -7.496 -4.552 -21.964 1.00 95.62 106 GLY A N 1
ATOM 891 C CA . GLY A 1 106 ? -7.729 -5.564 -22.987 1.00 95.62 106 GLY A CA 1
ATOM 892 C C . GLY A 1 106 ? -7.229 -5.153 -24.372 1.00 95.62 106 GLY A C 1
ATOM 893 O O . GLY A 1 106 ? -7.873 -5.487 -25.381 1.00 95.62 106 GLY A O 1
ATOM 894 N N . ASP A 1 107 ? -6.142 -4.381 -24.444 1.00 96.06 107 ASP A N 1
ATOM 895 C CA . ASP A 1 107 ? -5.555 -3.891 -25.694 1.00 96.06 107 ASP A CA 1
ATOM 896 C C . ASP A 1 107 ? -4.439 -4.795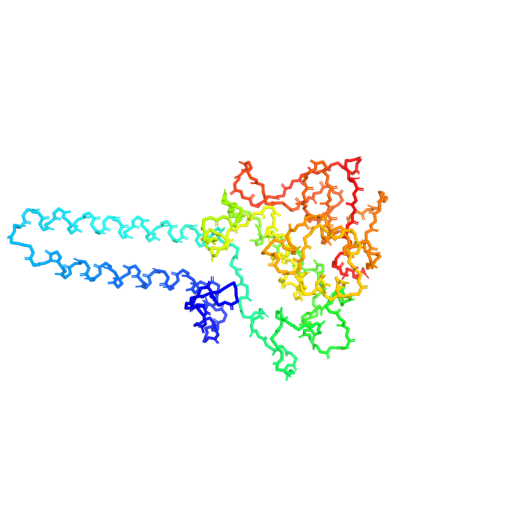 -26.273 1.00 96.06 107 ASP A C 1
ATOM 898 O O . ASP A 1 107 ? -3.876 -4.492 -27.336 1.00 96.06 107 ASP A O 1
ATOM 902 N N . ASP A 1 108 ? -4.203 -5.954 -25.643 1.00 95.88 108 ASP A N 1
ATOM 903 C CA . ASP A 1 108 ? -3.135 -6.922 -25.914 1.00 95.88 108 ASP A CA 1
ATOM 904 C C . ASP A 1 108 ? -1.712 -6.416 -25.547 1.00 95.88 108 ASP A C 1
ATOM 906 O O . ASP A 1 108 ? -0.708 -6.981 -26.018 1.00 95.88 108 ASP A O 1
ATOM 910 N N . ILE A 1 109 ? -1.580 -5.370 -24.721 1.00 95.38 109 ILE A N 1
ATOM 911 C CA . ILE A 1 109 ? -0.315 -4.889 -24.147 1.00 95.38 109 ILE A CA 1
ATOM 912 C C . ILE A 1 109 ? -0.322 -5.137 -22.637 1.00 95.38 109 ILE A C 1
ATOM 914 O O . ILE A 1 109 ? -1.209 -4.723 -21.911 1.00 95.38 109 ILE A O 1
ATOM 918 N N . LEU A 1 110 ? 0.724 -5.793 -22.127 1.00 94.94 110 LEU A N 1
ATOM 919 C CA . LEU A 1 110 ? 0.829 -6.033 -20.686 1.00 94.94 110 LEU A CA 1
ATOM 920 C C . LEU A 1 110 ? 0.906 -4.707 -19.916 1.00 94.94 110 LEU A C 1
ATOM 922 O O . LEU A 1 110 ? 1.701 -3.843 -20.290 1.00 94.94 110 LEU A O 1
ATOM 926 N N . ASN A 1 111 ? 0.217 -4.603 -18.777 1.00 94.69 111 ASN A N 1
ATOM 927 C CA . ASN A 1 111 ? 0.171 -3.415 -17.911 1.00 94.69 111 ASN A CA 1
ATOM 928 C C . ASN A 1 111 ? 1.563 -2.825 -17.618 1.00 94.69 111 ASN A C 1
ATOM 930 O O . ASN A 1 111 ? 1.762 -1.617 -17.547 1.00 94.69 111 ASN A O 1
ATOM 934 N N . ILE A 1 112 ? 2.574 -3.678 -17.438 1.00 93.31 112 ILE A N 1
ATOM 935 C CA . ILE A 1 112 ? 3.950 -3.250 -17.145 1.00 93.31 112 ILE A CA 1
ATOM 936 C C . ILE A 1 112 ? 4.653 -2.552 -18.335 1.00 93.31 112 ILE A C 1
ATOM 938 O O . ILE A 1 112 ? 5.672 -1.871 -18.166 1.00 93.31 112 ILE A O 1
ATOM 942 N N . ASP A 1 113 ? 4.134 -2.742 -19.546 1.00 93.69 113 ASP A N 1
ATOM 943 C CA . ASP A 1 113 ? 4.629 -2.196 -20.810 1.00 93.69 113 ASP A CA 1
ATOM 944 C C . ASP A 1 113 ? 3.653 -1.205 -21.463 1.00 93.69 113 ASP A C 1
ATOM 946 O O . ASP A 1 113 ? 4.040 -0.502 -22.405 1.00 93.69 113 ASP A O 1
ATOM 950 N N . ASP A 1 114 ? 2.429 -1.102 -20.961 1.00 94.69 114 ASP A N 1
ATOM 951 C CA . ASP A 1 114 ? 1.397 -0.217 -21.480 1.00 94.69 114 ASP A CA 1
ATOM 952 C C . ASP A 1 114 ? 1.556 1.223 -20.941 1.00 94.69 114 ASP A C 1
ATOM 954 O O . ASP A 1 114 ? 1.714 1.420 -19.734 1.00 94.69 114 ASP A O 1
ATOM 958 N N . PRO A 1 115 ? 1.597 2.263 -21.800 1.00 93.62 115 PRO A N 1
ATOM 959 C CA . PRO A 1 115 ? 1.562 3.666 -21.380 1.00 93.62 115 PRO A CA 1
ATOM 960 C C . PRO A 1 115 ? 0.206 4.201 -20.865 1.00 93.62 115 PRO A C 1
ATOM 962 O O . PRO A 1 115 ? 0.218 5.314 -20.330 1.00 93.62 115 PRO A O 1
ATOM 965 N N . ASP A 1 116 ? -0.916 3.497 -21.050 1.00 94.50 116 ASP A N 1
ATOM 966 C CA . ASP A 1 116 ? -2.285 3.899 -20.654 1.00 94.50 116 ASP A CA 1
ATOM 967 C C . ASP A 1 116 ? -3.052 2.685 -20.100 1.00 94.50 116 ASP A C 1
ATOM 969 O O . ASP A 1 116 ? -4.007 2.214 -20.701 1.00 94.50 116 ASP A O 1
ATOM 973 N N . ILE A 1 117 ? -2.617 2.183 -18.937 1.00 94.19 117 ILE A N 1
ATOM 974 C CA . ILE A 1 117 ? -2.986 0.843 -18.433 1.00 94.19 117 ILE A CA 1
ATOM 975 C C . ILE A 1 117 ? -4.496 0.662 -18.227 1.00 94.19 117 ILE A C 1
ATOM 977 O O . ILE A 1 117 ? -5.006 -0.453 -18.238 1.00 94.19 117 ILE A O 1
ATOM 981 N N . ASP A 1 118 ? -5.230 1.746 -17.967 1.00 91.50 118 ASP A N 1
ATOM 982 C CA . ASP A 1 118 ? -6.679 1.693 -17.766 1.00 91.50 118 ASP A CA 1
ATOM 983 C C . ASP A 1 118 ? -7.491 2.168 -18.980 1.00 91.50 118 ASP A C 1
ATOM 985 O O . ASP A 1 118 ? -8.709 2.358 -18.862 1.00 91.50 118 ASP A O 1
ATOM 989 N N . GLY A 1 119 ? -6.835 2.377 -20.125 1.00 92.38 119 GLY A N 1
ATOM 990 C CA . GLY A 1 119 ? -7.449 2.747 -21.396 1.00 92.38 119 GLY A CA 1
ATOM 991 C C . GLY A 1 119 ? -8.314 4.008 -21.325 1.00 92.38 119 GLY A C 1
ATOM 992 O O . GLY A 1 119 ? -9.259 4.173 -22.115 1.00 92.38 119 GLY A O 1
ATOM 993 N N . ASN A 1 120 ? -8.078 4.890 -20.345 1.00 91.12 120 ASN A N 1
ATOM 994 C CA . ASN A 1 120 ? -8.928 6.057 -20.109 1.00 91.12 120 ASN A CA 1
ATOM 995 C C . ASN A 1 120 ? -8.526 7.267 -20.973 1.00 91.12 120 ASN A C 1
ATOM 997 O O . ASN A 1 120 ? -9.265 8.263 -21.031 1.00 91.12 120 ASN A O 1
ATOM 1001 N N . GLY A 1 121 ? -7.404 7.161 -21.692 1.00 91.81 121 GLY A N 1
ATOM 1002 C CA . GLY A 1 121 ? -6.859 8.185 -22.573 1.00 91.81 121 GLY A CA 1
ATOM 1003 C C . GLY A 1 121 ? -5.929 9.183 -21.881 1.00 91.81 121 GLY A C 1
ATOM 1004 O O . GLY A 1 121 ? -5.520 10.150 -22.532 1.00 91.81 121 GLY A O 1
ATOM 1005 N N . LEU A 1 122 ? -5.623 8.990 -20.594 1.00 91.31 122 LEU A N 1
ATOM 1006 C CA . LEU A 1 122 ? -4.558 9.677 -19.868 1.00 91.31 122 LEU A CA 1
ATOM 1007 C C . LEU A 1 122 ? -3.354 8.753 -19.777 1.00 91.31 122 LEU A C 1
ATOM 1009 O O . LEU A 1 122 ? -3.464 7.593 -19.407 1.00 91.31 122 LEU A O 1
ATOM 1013 N N . SER A 1 123 ? -2.173 9.293 -20.043 1.00 92.31 123 SER A N 1
ATOM 1014 C CA . SER A 1 123 ? -0.955 8.520 -19.828 1.00 92.31 123 SER A CA 1
ATOM 1015 C C . SER A 1 123 ? -0.773 8.177 -18.345 1.00 92.31 123 SER A C 1
ATOM 1017 O O . SER A 1 123 ? -1.113 8.967 -17.458 1.00 92.31 123 SER A O 1
ATOM 1019 N N . ASN A 1 124 ? -0.097 7.063 -18.067 1.00 91.44 124 ASN A N 1
ATOM 1020 C CA . ASN A 1 124 ? 0.328 6.699 -16.712 1.00 91.44 124 ASN A CA 1
ATOM 1021 C C . ASN A 1 124 ? 1.110 7.823 -16.010 1.00 91.44 124 ASN A C 1
ATOM 1023 O O . ASN A 1 124 ? 1.102 7.918 -14.787 1.00 91.44 124 ASN A O 1
ATOM 1027 N N . PHE A 1 125 ? 1.793 8.679 -16.778 1.00 90.00 125 PHE A N 1
ATOM 1028 C CA . PHE A 1 125 ? 2.488 9.860 -16.272 1.00 90.00 125 PHE A CA 1
ATOM 1029 C C . PHE A 1 125 ? 1.518 10.925 -15.741 1.00 90.00 125 PHE A C 1
ATOM 1031 O O . PHE A 1 125 ? 1.714 11.464 -14.656 1.00 90.00 125 PHE A O 1
ATOM 1038 N N . GLU A 1 126 ? 0.450 11.222 -16.480 1.00 90.56 126 GLU A N 1
ATOM 1039 C CA . GLU A 1 126 ? -0.582 12.163 -16.030 1.00 90.56 126 GLU A CA 1
ATOM 10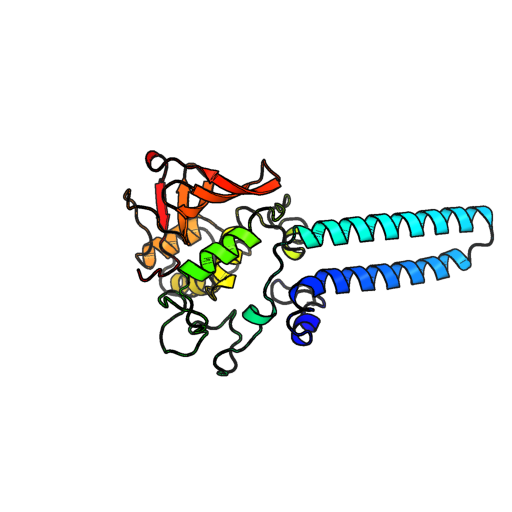40 C C . GLU A 1 126 ? -1.344 11.605 -14.822 1.00 90.56 126 GLU A C 1
ATOM 1042 O O . GLU A 1 126 ? -1.669 12.341 -13.888 1.00 90.56 126 GLU A O 1
ATOM 1047 N N . GLU A 1 127 ? -1.585 10.290 -14.799 1.00 90.38 127 GLU A N 1
ATOM 1048 C CA . GLU A 1 127 ? -2.138 9.623 -13.624 1.00 90.38 127 GLU A CA 1
ATOM 1049 C C . GLU A 1 127 ? -1.190 9.669 -12.422 1.00 90.38 127 GLU A C 1
ATOM 1051 O O . GLU A 1 127 ? -1.645 9.808 -11.282 1.00 90.38 127 GLU A O 1
ATOM 1056 N N . PHE A 1 128 ? 0.120 9.598 -12.663 1.00 93.06 128 PHE A N 1
ATOM 1057 C CA . PHE A 1 128 ? 1.136 9.582 -11.621 1.00 93.06 128 PHE A CA 1
ATOM 1058 C C . PHE A 1 128 ? 1.079 10.820 -10.730 1.00 93.06 128 PHE A C 1
ATOM 1060 O O . PHE A 1 128 ? 0.998 10.677 -9.507 1.00 93.06 128 PHE A O 1
ATOM 1067 N N . ASP A 1 129 ? 1.001 12.013 -11.317 1.00 91.25 129 ASP A N 1
ATOM 1068 C CA . ASP A 1 129 ? 0.897 13.266 -10.560 1.00 91.25 129 ASP A CA 1
ATOM 1069 C C . ASP A 1 129 ? -0.332 13.277 -9.634 1.00 91.25 129 ASP A C 1
ATOM 1071 O O . ASP A 1 129 ? -0.248 13.670 -8.464 1.00 91.25 129 ASP A O 1
ATOM 1075 N N . MET A 1 130 ? -1.469 12.759 -10.113 1.00 90.94 130 MET A N 1
ATOM 1076 C CA . MET A 1 130 ? -2.685 12.636 -9.303 1.00 90.94 130 MET A CA 1
ATOM 1077 C C . MET A 1 130 ? -2.504 11.658 -8.131 1.00 90.94 130 MET A C 1
ATOM 1079 O O . MET A 1 130 ? -3.064 11.871 -7.051 1.00 90.94 130 MET A O 1
ATOM 1083 N N . GLN A 1 131 ? -1.735 10.580 -8.314 1.00 91.50 131 GLN A N 1
ATOM 1084 C CA . GLN A 1 131 ? -1.456 9.618 -7.244 1.00 91.50 131 GLN A CA 1
ATOM 1085 C C . GLN A 1 131 ? -0.436 10.144 -6.230 1.00 91.50 131 GLN A C 1
ATOM 1087 O O . GLN A 1 131 ? -0.575 9.846 -5.040 1.00 91.50 131 GLN A O 1
ATOM 1092 N N . VAL A 1 132 ? 0.543 10.951 -6.653 1.00 94.31 132 VAL A N 1
ATOM 1093 C CA . VAL A 1 132 ? 1.496 11.622 -5.750 1.00 94.31 132 VAL A CA 1
ATOM 1094 C C . VAL A 1 132 ? 0.759 12.548 -4.781 1.00 94.31 132 VAL A C 1
ATOM 1096 O O . VAL A 1 132 ? 1.003 12.492 -3.570 1.00 94.31 132 VAL A O 1
ATOM 1099 N N . GLU A 1 133 ? -0.192 13.349 -5.276 1.00 92.38 133 GLU A N 1
ATOM 1100 C CA . GLU A 1 133 ? -1.004 14.236 -4.431 1.00 92.38 133 GLU A CA 1
ATOM 1101 C C . GLU A 1 133 ? -1.805 13.439 -3.389 1.00 92.38 133 GLU A C 1
ATOM 1103 O O . GLU A 1 133 ? -1.798 13.781 -2.207 1.00 92.38 133 GLU A O 1
ATOM 1108 N N . LYS A 1 134 ? -2.438 12.332 -3.802 1.00 90.25 134 LYS A N 1
ATOM 1109 C CA . LYS A 1 134 ? -3.216 11.454 -2.908 1.00 90.25 134 LYS A CA 1
ATOM 1110 C C . LYS A 1 134 ? -2.360 10.710 -1.885 1.00 90.25 134 LYS A C 1
ATOM 1112 O O . LYS A 1 134 ? -2.830 10.412 -0.789 1.00 90.25 134 LYS A O 1
ATOM 1117 N N . ALA A 1 135 ? -1.139 10.341 -2.258 1.00 93.06 135 ALA A N 1
ATOM 1118 C CA . ALA A 1 135 ? -0.225 9.610 -1.391 1.00 93.06 135 ALA A CA 1
ATOM 1119 C C . ALA A 1 135 ? 0.417 10.520 -0.341 1.00 93.06 135 ALA A C 1
ATOM 1121 O O . ALA A 1 135 ? 0.672 10.078 0.775 1.00 93.06 135 ALA A O 1
ATOM 1122 N N . THR A 1 136 ? 0.664 11.787 -0.667 1.00 95.44 136 THR A N 1
ATOM 1123 C CA . THR A 1 136 ? 1.320 12.725 0.246 1.00 95.44 136 THR A CA 1
ATOM 1124 C C . THR A 1 136 ? 0.476 12.962 1.504 1.00 95.44 136 THR A C 1
ATOM 1126 O O . THR A 1 136 ? -0.704 13.291 1.439 1.00 95.44 136 THR A O 1
ATOM 1129 N N . GLY A 1 137 ? 1.088 12.813 2.682 1.00 94.69 137 GLY A N 1
ATOM 1130 C CA . GLY A 1 137 ? 0.421 12.979 3.979 1.00 94.69 137 GLY A CA 1
ATOM 1131 C C . GLY A 1 137 ? -0.285 11.727 4.510 1.00 94.69 137 GLY A C 1
ATOM 1132 O O . GLY A 1 137 ? -0.758 11.741 5.650 1.00 94.69 137 GLY A O 1
ATOM 1133 N N . VAL A 1 138 ? -0.309 10.630 3.745 1.00 93.69 138 VAL A N 1
ATOM 1134 C CA . VAL A 1 138 ? -0.738 9.315 4.243 1.00 93.69 138 VAL A CA 1
ATOM 1135 C C . VAL A 1 138 ? 0.101 8.921 5.449 1.00 93.69 138 VAL A C 1
ATOM 1137 O O . VAL A 1 138 ? 1.318 9.068 5.421 1.00 93.69 138 VAL A O 1
ATOM 1140 N N . TRP A 1 139 ? -0.504 8.386 6.505 1.00 94.38 139 TRP A N 1
ATOM 1141 C CA . TRP A 1 139 ? 0.251 8.013 7.699 1.00 94.38 139 TRP A CA 1
ATOM 1142 C C . TRP A 1 139 ? 1.132 6.789 7.516 1.00 94.38 139 TRP A C 1
ATOM 1144 O O . TRP A 1 139 ? 0.793 5.828 6.824 1.00 94.38 139 TRP A O 1
ATOM 1154 N N . TYR A 1 140 ? 2.254 6.819 8.231 1.00 93.88 140 TYR A N 1
ATOM 1155 C CA . TYR A 1 140 ? 3.202 5.724 8.261 1.00 93.88 140 TYR A CA 1
ATOM 1156 C C . TYR A 1 140 ? 2.696 4.568 9.128 1.00 93.88 140 TYR A C 1
ATOM 1158 O O . TYR A 1 140 ? 2.316 4.763 10.291 1.00 93.88 140 TYR A O 1
ATOM 1166 N N . ASP A 1 141 ? 2.768 3.341 8.614 1.00 90.94 141 ASP A N 1
ATOM 1167 C CA . ASP A 1 141 ? 2.571 2.144 9.430 1.00 90.94 141 ASP A CA 1
ATOM 1168 C C . ASP A 1 141 ? 3.809 1.888 10.302 1.00 90.94 141 ASP A C 1
ATOM 1170 O O . ASP A 1 141 ? 4.756 1.211 9.905 1.00 90.94 141 ASP A O 1
ATOM 1174 N N . ILE A 1 142 ? 3.764 2.375 11.545 1.00 88.94 142 ILE A N 1
ATOM 1175 C CA . ILE A 1 142 ? 4.825 2.182 12.549 1.00 88.94 142 ILE A CA 1
ATOM 1176 C C . ILE A 1 142 ? 5.077 0.720 12.934 1.00 88.94 142 ILE A C 1
ATOM 1178 O O . ILE A 1 142 ? 6.047 0.440 13.636 1.00 88.94 142 ILE A O 1
ATOM 1182 N N . THR A 1 143 ? 4.179 -0.193 12.565 1.00 88.38 143 THR A N 1
ATOM 1183 C CA . THR A 1 143 ? 4.346 -1.627 12.808 1.00 88.38 143 THR A CA 1
ATOM 1184 C C . THR A 1 143 ? 5.044 -2.328 11.652 1.00 88.38 143 THR A C 1
ATOM 1186 O O . THR A 1 143 ? 5.440 -3.474 11.833 1.00 88.38 143 THR A O 1
ATOM 1189 N N . GLU A 1 144 ? 5.197 -1.659 10.503 1.00 84.00 144 GLU A N 1
ATOM 1190 C CA . GLU A 1 144 ? 5.806 -2.192 9.279 1.00 84.00 144 GLU A CA 1
ATOM 1191 C C . GLU A 1 144 ? 5.155 -3.502 8.808 1.00 84.00 144 GLU A C 1
ATOM 1193 O O . GLU A 1 144 ? 5.830 -4.447 8.407 1.00 84.00 144 GLU A O 1
ATOM 1198 N N . GLY A 1 145 ? 3.823 -3.595 8.891 1.00 73.69 145 GLY A N 1
ATOM 1199 C CA . GLY A 1 145 ? 3.108 -4.850 8.644 1.00 73.69 145 GLY A CA 1
ATOM 1200 C C . GLY A 1 145 ? 3.244 -5.888 9.772 1.00 73.69 145 GLY A C 1
ATOM 1201 O O . GLY A 1 145 ? 2.902 -7.055 9.598 1.00 73.69 145 GLY A O 1
ATOM 1202 N N . GLY A 1 146 ? 3.738 -5.484 10.945 1.00 78.62 146 GLY A N 1
ATOM 1203 C CA . GLY A 1 146 ? 3.696 -6.246 12.194 1.00 78.62 146 GLY A CA 1
ATOM 1204 C C . GLY A 1 146 ? 2.275 -6.339 12.759 1.00 78.62 146 GLY A C 1
ATOM 1205 O O . GLY A 1 146 ? 1.321 -6.278 12.008 1.00 78.62 146 GLY A O 1
ATOM 1206 N N . ILE A 1 147 ? 2.109 -6.533 14.078 1.00 65.81 147 ILE A N 1
ATOM 1207 C CA . ILE A 1 147 ? 0.827 -6.568 14.841 1.00 65.81 147 ILE A CA 1
ATOM 1208 C C . ILE A 1 147 ? -0.431 -6.793 13.970 1.00 65.81 147 ILE A C 1
ATOM 1210 O O . ILE A 1 147 ? -1.235 -5.881 13.776 1.00 65.81 147 ILE A O 1
ATOM 1214 N N . ILE A 1 148 ? -0.589 -8.016 13.440 1.00 71.69 148 ILE A N 1
ATOM 1215 C CA . ILE A 1 148 ? -1.737 -8.453 12.611 1.00 71.69 148 ILE A CA 1
ATOM 1216 C C . ILE A 1 148 ? -2.099 -7.512 11.436 1.00 71.69 148 ILE A C 1
ATOM 1218 O O . ILE A 1 148 ? -3.226 -7.532 10.943 1.00 71.69 148 ILE A O 1
ATOM 1222 N N . GLU A 1 149 ? -1.134 -6.717 10.977 1.00 74.00 149 GLU A N 1
ATOM 1223 C CA . GLU A 1 149 ? -1.184 -5.739 9.889 1.00 74.00 149 GLU A CA 1
ATOM 1224 C C . GLU A 1 149 ? -2.300 -4.699 10.053 1.00 74.00 149 GLU A C 1
ATOM 1226 O O . GLU A 1 149 ? -2.818 -4.200 9.063 1.00 74.00 149 GLU A O 1
ATOM 1231 N N . ILE A 1 150 ? -2.725 -4.374 11.284 1.00 79.75 150 ILE A N 1
ATOM 1232 C CA . ILE A 1 150 ? -3.851 -3.440 11.487 1.00 79.75 150 ILE A CA 1
ATOM 1233 C C . ILE A 1 150 ? -3.614 -2.080 10.818 1.00 79.75 150 ILE A C 1
ATOM 1235 O O . ILE A 1 150 ? -4.508 -1.653 10.092 1.00 79.75 150 ILE A O 1
ATOM 1239 N N . PRO A 1 151 ? -2.486 -1.376 11.030 1.00 83.19 151 PRO A N 1
ATOM 1240 C CA . PRO A 1 151 ? -2.338 -0.044 10.452 1.00 83.19 151 PRO A CA 1
ATOM 1241 C C . PRO A 1 151 ? -2.251 -0.106 8.924 1.00 83.19 151 PRO A C 1
ATOM 1243 O O . PRO A 1 151 ? -2.940 0.660 8.257 1.00 83.19 151 PRO A O 1
ATOM 1246 N N . TYR A 1 152 ? -1.528 -1.087 8.375 1.00 79.62 152 TYR A N 1
ATOM 1247 C CA . TYR A 1 152 ? -1.540 -1.373 6.939 1.00 79.62 152 TYR A CA 1
ATOM 1248 C C . TYR A 1 152 ? -2.959 -1.612 6.392 1.00 79.62 152 TYR A C 1
ATOM 1250 O O . TYR A 1 152 ? -3.363 -1.003 5.407 1.00 79.62 152 TYR A O 1
ATOM 1258 N N . ARG A 1 153 ? -3.777 -2.417 7.084 1.00 76.25 153 ARG A N 1
ATOM 1259 C CA . ARG A 1 153 ? -5.194 -2.663 6.740 1.00 76.25 153 ARG A CA 1
ATOM 1260 C C . ARG A 1 153 ? -6.072 -1.418 6.840 1.00 76.25 153 ARG A C 1
ATOM 1262 O O . ARG A 1 153 ? -7.140 -1.395 6.239 1.00 76.25 153 ARG A O 1
ATOM 1269 N N . LEU A 1 154 ? -5.665 -0.423 7.624 1.00 77.38 154 LEU A N 1
ATOM 1270 C CA . LEU A 1 154 ? -6.311 0.887 7.709 1.00 77.38 154 LEU A CA 1
ATOM 1271 C C . LEU A 1 154 ? -5.780 1.862 6.646 1.00 77.38 154 LEU A C 1
ATOM 1273 O O . LEU A 1 154 ? -6.131 3.034 6.691 1.00 77.38 154 LEU A O 1
ATOM 1277 N N . GLY A 1 155 ? -4.948 1.398 5.710 1.00 82.38 155 GLY A N 1
ATOM 1278 C CA . GLY A 1 155 ? -4.391 2.193 4.619 1.00 82.38 155 GLY A CA 1
ATOM 1279 C C . GLY A 1 155 ? -3.105 2.936 4.977 1.00 82.38 155 GLY A C 1
ATOM 1280 O O . GLY A 1 155 ? -2.657 3.758 4.182 1.00 82.38 155 GLY A O 1
ATOM 1281 N N . PHE A 1 156 ? -2.504 2.693 6.145 1.00 89.38 156 PHE A N 1
ATOM 1282 C CA . PHE A 1 156 ? -1.214 3.304 6.478 1.00 89.38 156 PHE A CA 1
ATOM 1283 C C . PHE A 1 156 ? -0.105 2.603 5.697 1.00 89.38 156 PHE A C 1
ATOM 1285 O O . PHE A 1 156 ? -0.180 1.403 5.439 1.00 89.38 156 PHE A O 1
ATOM 1292 N N . GLN A 1 157 ? 0.931 3.342 5.324 1.00 91.19 157 GLN A N 1
ATOM 1293 C CA . GLN A 1 157 ? 1.982 2.833 4.447 1.00 91.19 157 GLN A CA 1
ATOM 1294 C C . GLN A 1 157 ? 3.312 2.758 5.183 1.00 91.19 157 GLN A C 1
ATOM 1296 O O . GLN A 1 157 ? 3.688 3.686 5.885 1.00 91.19 157 GLN A O 1
ATOM 1301 N N . SER A 1 158 ? 4.030 1.648 5.056 1.00 91.06 158 SER A N 1
ATOM 1302 C CA . SER A 1 158 ? 5.430 1.562 5.480 1.00 91.06 158 SER A CA 1
ATOM 1303 C C . SER A 1 158 ? 6.347 1.680 4.270 1.00 91.06 158 SER A C 1
ATOM 1305 O O . SER A 1 158 ? 5.892 1.528 3.137 1.00 91.06 158 SER A O 1
ATOM 1307 N N . ASN A 1 159 ? 7.650 1.857 4.493 1.00 87.06 159 ASN A N 1
ATOM 1308 C CA . ASN A 1 159 ? 8.642 1.791 3.412 1.00 87.06 159 ASN A CA 1
ATOM 1309 C C . ASN A 1 159 ? 8.516 0.501 2.588 1.00 87.06 159 ASN A C 1
ATOM 1311 O O . ASN A 1 159 ? 8.621 0.516 1.367 1.00 87.06 159 ASN A O 1
ATOM 1315 N N . LEU A 1 160 ? 8.226 -0.613 3.264 1.00 84.38 160 LEU A N 1
ATOM 1316 C CA . LEU A 1 160 ? 8.107 -1.927 2.643 1.00 84.38 160 LEU A CA 1
ATOM 1317 C C . LEU A 1 160 ? 6.819 -2.076 1.824 1.00 84.38 160 LEU A C 1
ATOM 1319 O O . LEU A 1 160 ? 6.815 -2.748 0.799 1.00 84.38 160 LEU A O 1
ATOM 1323 N N . SER A 1 161 ? 5.700 -1.507 2.282 1.00 86.75 161 SER A N 1
ATOM 1324 C CA . SER A 1 161 ? 4.400 -1.699 1.628 1.00 86.75 161 SER A CA 1
ATOM 1325 C C . SER A 1 161 ? 4.051 -0.625 0.609 1.00 86.75 161 SER A C 1
ATOM 1327 O O . SER A 1 161 ? 3.219 -0.883 -0.260 1.00 86.75 161 SER A O 1
ATOM 1329 N N . PHE A 1 162 ? 4.646 0.561 0.734 1.00 92.06 162 PHE A N 1
ATOM 1330 C CA . PHE A 1 162 ? 4.266 1.728 -0.047 1.00 92.06 162 PHE A CA 1
ATOM 1331 C C . PHE A 1 162 ? 4.452 1.491 -1.541 1.00 92.06 162 PHE A C 1
ATOM 1333 O O . PHE A 1 162 ? 3.508 1.665 -2.300 1.00 92.06 162 PHE A O 1
ATOM 1340 N N . ILE A 1 163 ? 5.627 1.002 -1.934 1.00 92.81 163 ILE A N 1
ATOM 1341 C CA . ILE A 1 163 ? 6.009 0.777 -3.330 1.00 92.81 163 ILE A CA 1
ATOM 1342 C C . ILE A 1 163 ? 5.012 -0.141 -4.062 1.00 92.81 163 ILE A C 1
ATOM 1344 O O . ILE A 1 163 ? 4.369 0.323 -5.004 1.00 92.81 163 ILE A O 1
ATOM 1348 N N . PRO A 1 164 ? 4.801 -1.406 -3.641 1.00 90.19 164 PRO A N 1
ATOM 1349 C CA . PRO A 1 164 ? 3.847 -2.273 -4.327 1.00 90.19 164 PRO A CA 1
ATOM 1350 C C . PRO A 1 164 ? 2.414 -1.744 -4.251 1.00 90.19 164 PRO A C 1
ATOM 1352 O O . PRO A 1 164 ? 1.675 -1.886 -5.217 1.00 90.19 164 PRO A O 1
ATOM 1355 N N . SER A 1 165 ? 2.020 -1.091 -3.151 1.00 87.94 165 SER A N 1
ATOM 1356 C CA . SER A 1 165 ? 0.674 -0.509 -3.041 1.00 87.94 165 SER A CA 1
ATOM 1357 C C . SER A 1 165 ? 0.475 0.692 -3.973 1.00 87.94 165 SER A C 1
ATOM 1359 O O . SER A 1 165 ? -0.646 0.953 -4.395 1.00 87.94 165 SER A O 1
ATOM 1361 N N . PHE A 1 166 ? 1.538 1.438 -4.278 1.00 92.12 166 PHE A N 1
ATOM 1362 C CA . PHE A 1 166 ? 1.496 2.581 -5.182 1.00 92.12 166 PHE A CA 1
ATOM 1363 C C . PHE A 1 166 ? 1.340 2.117 -6.634 1.00 92.12 166 PHE A C 1
ATOM 1365 O O . PHE A 1 166 ? 0.405 2.545 -7.303 1.00 92.12 166 PHE A O 1
ATOM 1372 N N . TYR A 1 167 ? 2.183 1.186 -7.098 1.00 92.31 167 TYR A N 1
ATOM 1373 C CA . TYR A 1 167 ? 2.112 0.666 -8.473 1.00 92.31 167 TYR A CA 1
ATOM 1374 C C . TYR A 1 167 ? 0.838 -0.130 -8.761 1.00 92.31 167 TYR A C 1
ATOM 1376 O O . TYR A 1 167 ? 0.307 -0.058 -9.866 1.00 92.31 167 TYR A O 1
ATOM 1384 N N . LEU A 1 168 ? 0.277 -0.796 -7.750 1.00 87.62 168 LEU A N 1
ATOM 1385 C CA . LEU A 1 168 ? -0.987 -1.511 -7.894 1.00 87.62 168 LEU A CA 1
ATOM 1386 C C . LEU A 1 168 ? -2.153 -0.601 -8.322 1.00 87.62 168 LEU A C 1
ATOM 1388 O O . LEU A 1 168 ? -3.091 -1.065 -8.963 1.00 87.62 168 LEU A O 1
ATOM 1392 N N . ARG A 1 169 ? -2.090 0.707 -8.038 1.00 85.62 169 ARG A N 1
ATOM 1393 C CA . ARG A 1 169 ? -3.116 1.677 -8.472 1.00 85.62 169 ARG A CA 1
ATOM 1394 C C . ARG A 1 169 ? -3.110 1.961 -9.969 1.00 85.62 169 ARG A C 1
ATOM 1396 O O . ARG A 1 169 ? -4.109 2.458 -10.491 1.00 85.62 169 ARG A O 1
ATOM 1403 N N . PHE A 1 170 ? -2.002 1.638 -10.620 1.00 88.06 170 PHE A N 1
ATOM 1404 C CA . PHE A 1 170 ? -1.847 1.674 -12.065 1.00 88.06 170 PHE A CA 1
ATOM 1405 C C . PHE A 1 170 ? -2.123 0.300 -12.683 1.00 88.06 170 PHE A C 1
ATOM 1407 O O . PHE A 1 170 ? -1.817 0.118 -13.839 1.00 88.06 170 PHE A O 1
ATOM 1414 N N . GLY A 1 171 ? -2.623 -0.692 -11.933 1.00 88.75 171 GLY A N 1
ATOM 1415 C CA . GLY A 1 171 ? -2.815 -2.056 -12.450 1.00 88.75 171 GLY A CA 1
ATOM 1416 C C . GLY A 1 171 ? -1.551 -2.926 -12.424 1.00 88.75 171 GLY A C 1
ATOM 1417 O O . GLY A 1 171 ? -1.581 -4.077 -12.844 1.00 88.75 171 GLY A O 1
ATOM 1418 N N . ILE A 1 172 ? -0.433 -2.430 -11.879 1.00 91.69 172 ILE A N 1
ATOM 1419 C CA . ILE A 1 172 ? 0.822 -3.191 -11.818 1.00 91.69 172 ILE A CA 1
ATOM 1420 C C . ILE A 1 172 ? 0.910 -3.959 -10.494 1.00 91.69 172 ILE A C 1
ATOM 1422 O O . ILE A 1 172 ? 1.311 -3.432 -9.449 1.00 91.69 172 ILE A O 1
ATOM 1426 N N . ASN A 1 173 ? 0.564 -5.244 -10.536 1.00 91.44 173 ASN A N 1
ATOM 1427 C CA . ASN A 1 173 ? 0.674 -6.154 -9.400 1.00 91.44 173 ASN A CA 1
ATOM 1428 C C . ASN A 1 173 ? 2.109 -6.693 -9.256 1.00 91.44 173 ASN A C 1
ATOM 1430 O O . ASN A 1 173 ? 2.425 -7.804 -9.674 1.00 91.44 173 ASN A O 1
ATOM 1434 N N . LEU A 1 174 ? 2.990 -5.927 -8.594 1.00 92.44 174 LEU A N 1
ATOM 1435 C CA . LEU A 1 174 ? 4.401 -6.318 -8.424 1.00 92.44 174 LEU A CA 1
ATOM 1436 C C . LEU A 1 174 ? 4.599 -7.700 -7.793 1.00 92.44 174 LEU A C 1
ATOM 1438 O O . LEU A 1 174 ? 5.601 -8.358 -8.054 1.00 92.44 174 LEU A O 1
ATOM 1442 N N . ASN A 1 175 ? 3.680 -8.152 -6.938 1.00 92.25 175 ASN A N 1
ATOM 1443 C CA . ASN A 1 175 ? 3.803 -9.483 -6.362 1.00 92.25 175 ASN A CA 1
ATOM 1444 C C . ASN A 1 175 ? 3.662 -10.579 -7.422 1.00 92.25 175 ASN A C 1
ATOM 1446 O O . ASN A 1 175 ? 4.410 -11.546 -7.375 1.00 92.25 175 ASN A O 1
ATOM 1450 N N . GLU A 1 176 ? 2.726 -10.425 -8.346 1.00 92.06 176 GLU A N 1
ATOM 1451 C CA . GLU A 1 176 ? 2.489 -11.360 -9.442 1.00 92.06 176 GLU A CA 1
ATOM 1452 C C . GLU A 1 176 ? 3.618 -11.313 -10.472 1.00 92.06 176 GLU A C 1
ATOM 1454 O O . GLU A 1 176 ? 4.240 -12.342 -10.725 1.00 92.06 176 GLU A O 1
ATOM 1459 N N . GLU A 1 177 ? 4.010 -10.111 -10.904 1.00 95.00 177 GLU A N 1
ATOM 1460 C CA . GLU A 1 177 ? 5.175 -9.877 -11.772 1.00 95.00 177 GLU A CA 1
ATOM 1461 C C . GLU A 1 177 ? 6.437 -10.582 -11.254 1.00 95.00 177 GLU A C 1
ATOM 1463 O O . GLU A 1 177 ? 7.139 -11.302 -11.969 1.00 95.00 177 GLU A O 1
ATOM 1468 N N . MET A 1 178 ? 6.718 -10.411 -9.961 1.00 96.31 178 MET A N 1
ATOM 1469 C CA . MET A 1 178 ? 7.884 -11.011 -9.326 1.00 96.31 178 MET A CA 1
ATOM 1470 C C . MET A 1 178 ? 7.739 -12.520 -9.122 1.00 96.31 178 MET A C 1
ATOM 1472 O O . MET A 1 178 ? 8.760 -13.203 -9.063 1.00 96.31 178 MET A O 1
ATOM 1476 N N . GLN A 1 179 ? 6.521 -13.045 -8.954 1.00 96.00 179 GLN A N 1
ATOM 1477 C CA . GLN A 1 179 ? 6.280 -14.487 -8.853 1.00 96.00 179 GLN A CA 1
ATOM 1478 C C . GLN A 1 179 ? 6.488 -15.165 -10.206 1.00 96.00 179 GLN A C 1
ATOM 1480 O O . GLN A 1 179 ? 7.211 -16.160 -10.263 1.00 96.00 179 GLN A O 1
ATOM 1485 N N . ASN A 1 180 ? 5.950 -14.578 -11.276 1.00 95.00 180 ASN A N 1
ATOM 1486 C CA . ASN A 1 180 ? 6.133 -15.034 -12.650 1.00 95.00 180 ASN A CA 1
ATOM 1487 C C . ASN A 1 180 ? 7.622 -15.078 -13.028 1.00 95.00 180 ASN A C 1
ATOM 1489 O O . ASN A 1 180 ? 8.104 -16.093 -13.537 1.00 95.00 180 ASN A O 1
ATOM 1493 N N . ASP A 1 181 ? 8.385 -14.024 -12.707 1.00 97.38 181 ASP A N 1
ATOM 1494 C CA . ASP A 1 181 ? 9.839 -14.025 -12.911 1.00 97.38 181 ASP A CA 1
ATOM 1495 C C . ASP A 1 181 ? 10.541 -15.075 -12.037 1.00 97.38 181 ASP A C 1
ATOM 1497 O O . ASP A 1 181 ? 11.354 -15.841 -12.547 1.00 97.38 181 ASP A O 1
ATOM 1501 N N . TYR A 1 182 ? 10.183 -15.198 -10.753 1.00 97.75 182 TYR A N 1
ATOM 1502 C CA . TYR A 1 182 ? 10.794 -16.169 -9.836 1.00 97.75 182 TYR A CA 1
ATOM 1503 C C . TYR A 1 182 ? 10.628 -17.625 -10.293 1.00 97.75 1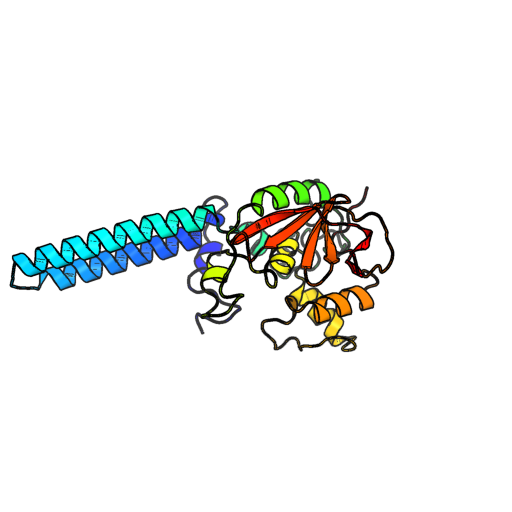82 TYR A C 1
ATOM 1505 O O . TYR A 1 182 ? 11.518 -18.453 -10.077 1.00 97.75 182 TYR A O 1
ATOM 1513 N N . GLU A 1 183 ? 9.504 -17.967 -10.929 1.00 97.50 183 GLU A N 1
ATOM 1514 C CA . GLU A 1 183 ? 9.290 -19.300 -11.500 1.00 97.50 183 GLU A CA 1
ATOM 1515 C C . GLU A 1 183 ? 10.300 -19.636 -12.606 1.00 97.50 183 GLU A C 1
ATOM 1517 O O . GLU A 1 183 ? 10.706 -20.796 -12.736 1.00 97.50 183 GLU A O 1
ATOM 1522 N N . GLN A 1 184 ? 10.741 -18.630 -13.365 1.00 97.50 184 GLN A N 1
ATOM 1523 C CA . GLN A 1 184 ? 11.712 -18.779 -14.451 1.00 97.50 184 GLN A CA 1
ATOM 1524 C C . GLN A 1 184 ? 13.156 -18.548 -13.985 1.00 97.50 184 GLN A C 1
ATOM 1526 O O . GLN A 1 184 ? 14.081 -19.195 -14.485 1.00 97.50 184 GLN A O 1
ATOM 1531 N N . ASN A 1 185 ? 13.360 -17.643 -13.028 1.00 97.69 185 ASN A N 1
ATOM 1532 C CA . ASN A 1 185 ? 14.662 -17.190 -12.573 1.00 97.69 185 ASN A CA 1
ATOM 1533 C C . ASN A 1 185 ? 14.685 -16.867 -11.068 1.00 97.69 185 ASN A C 1
ATOM 1535 O O . ASN A 1 185 ? 14.311 -15.791 -10.614 1.00 97.69 185 ASN A O 1
ATOM 1539 N N . GLN A 1 186 ? 15.218 -17.802 -10.283 1.00 97.69 186 GLN A N 1
ATOM 1540 C CA . GLN A 1 186 ? 15.322 -17.667 -8.826 1.00 97.69 186 GLN A CA 1
ATOM 1541 C C . GLN A 1 186 ? 16.593 -16.937 -8.362 1.00 97.69 186 GLN A C 1
ATOM 1543 O O . GLN A 1 186 ? 16.764 -16.725 -7.160 1.00 97.69 186 GLN A O 1
ATOM 1548 N N . GLU A 1 187 ? 17.529 -16.617 -9.264 1.00 98.00 187 GLU A N 1
ATOM 1549 C CA . GLU A 1 187 ? 18.814 -16.018 -8.889 1.00 98.00 187 GLU A CA 1
ATOM 1550 C C . GLU A 1 187 ? 18.611 -14.627 -8.258 1.00 98.00 187 GLU A C 1
ATOM 1552 O O . GLU A 1 187 ? 17.733 -13.871 -8.643 1.00 98.00 187 GLU A O 1
ATOM 1557 N N . GL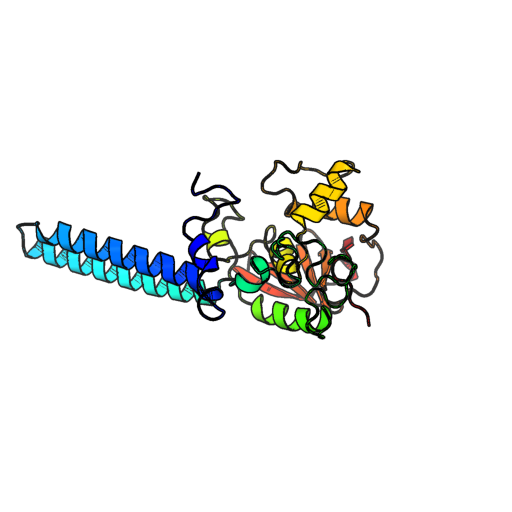Y A 1 188 ? 19.390 -14.276 -7.232 1.00 97.00 188 GLY A N 1
ATOM 1558 C CA . GLY A 1 188 ? 19.330 -12.946 -6.606 1.00 97.00 188 GLY A CA 1
ATOM 1559 C C . GLY A 1 188 ? 18.153 -12.692 -5.651 1.00 97.00 188 GLY A C 1
ATOM 1560 O O . GLY A 1 188 ? 18.292 -11.845 -4.769 1.00 97.00 188 GLY A O 1
ATOM 1561 N N . TYR A 1 189 ? 17.050 -13.443 -5.744 1.00 97.88 189 TYR A N 1
ATOM 1562 C CA . TYR A 1 189 ? 15.949 -13.361 -4.779 1.00 97.88 189 TYR A CA 1
ATOM 1563 C C . TYR A 1 189 ? 16.389 -13.832 -3.381 1.00 97.88 189 TYR A C 1
ATOM 1565 O O . TYR A 1 189 ? 16.958 -14.910 -3.206 1.00 97.88 189 TYR A O 1
ATOM 1573 N N . GLU A 1 190 ? 16.092 -13.032 -2.357 1.00 97.31 190 GLU A N 1
ATOM 1574 C CA . GLU A 1 190 ? 16.381 -13.322 -0.950 1.00 97.31 190 GLU A CA 1
ATOM 1575 C C . GLU A 1 190 ? 15.278 -14.153 -0.284 1.00 97.31 190 GLU A C 1
ATOM 1577 O O . GLU A 1 190 ? 15.560 -15.029 0.538 1.00 97.31 190 GLU A O 1
ATOM 1582 N N . THR A 1 191 ? 14.015 -13.892 -0.627 1.00 96.12 191 THR A N 1
ATOM 1583 C CA . THR A 1 191 ? 12.867 -14.632 -0.083 1.00 96.12 191 THR A CA 1
ATOM 1584 C C . THR A 1 191 ? 12.035 -15.264 -1.190 1.00 96.12 191 THR A C 1
ATOM 1586 O O . THR A 1 191 ? 12.080 -14.817 -2.330 1.00 96.12 191 THR A O 1
ATOM 1589 N N . THR A 1 192 ? 11.277 -16.311 -0.853 1.00 96.81 192 THR A N 1
ATOM 1590 C CA . THR A 1 192 ? 10.410 -17.046 -1.798 1.00 96.81 192 THR A CA 1
ATOM 1591 C C . THR A 1 192 ? 8.987 -16.470 -1.827 1.00 96.81 192 THR A C 1
ATOM 1593 O O . THR A 1 192 ? 8.600 -15.835 -0.841 1.00 96.81 192 THR A O 1
ATOM 1596 N N . PRO A 1 193 ? 8.171 -16.764 -2.859 1.00 95.94 193 PRO A N 1
ATOM 1597 C CA . PRO A 1 193 ? 6.760 -16.355 -2.934 1.00 95.94 193 PRO A CA 1
ATOM 1598 C C . PRO A 1 193 ? 5.890 -16.720 -1.722 1.00 95.94 193 PRO A C 1
ATOM 1600 O O . PRO A 1 193 ? 4.864 -16.096 -1.473 1.00 95.94 193 PRO A O 1
ATOM 1603 N N . ALA A 1 194 ? 6.292 -17.715 -0.923 1.00 91.50 194 ALA A N 1
ATOM 1604 C CA . ALA A 1 194 ? 5.588 -18.074 0.309 1.00 91.50 194 ALA A CA 1
ATOM 1605 C C . ALA A 1 194 ? 5.768 -17.043 1.446 1.00 91.50 194 ALA A C 1
ATOM 1607 O O . ALA A 1 194 ? 5.084 -17.121 2.468 1.00 91.50 194 ALA A O 1
ATOM 1608 N N . SER A 1 195 ? 6.713 -16.110 1.307 1.00 89.62 195 SER A N 1
ATOM 1609 C CA . SER A 1 195 ? 6.988 -15.051 2.274 1.00 89.62 195 SER A CA 1
ATOM 1610 C C . SER A 1 195 ? 5.982 -13.910 2.138 1.00 89.62 195 SER A C 1
ATOM 1612 O O . SER A 1 195 ? 5.786 -13.377 1.051 1.00 89.62 195 SER A O 1
ATOM 1614 N N . SER A 1 196 ? 5.414 -13.438 3.251 1.00 82.75 196 SER A N 1
ATOM 1615 C CA . SER A 1 196 ? 4.509 -12.276 3.241 1.00 82.75 196 SER A CA 1
ATOM 1616 C C . SER A 1 196 ? 5.200 -10.968 2.843 1.00 82.75 196 SER A C 1
ATOM 1618 O O . SER A 1 196 ? 4.529 -9.976 2.570 1.00 82.75 196 SER A O 1
ATOM 1620 N N . VAL A 1 197 ? 6.533 -10.933 2.831 1.00 86.62 197 VAL A N 1
ATOM 1621 C CA . VAL A 1 197 ? 7.323 -9.766 2.417 1.00 86.62 197 VAL A CA 1
ATOM 1622 C C . VAL A 1 197 ? 7.941 -9.938 1.030 1.00 86.62 197 VAL A C 1
ATOM 1624 O O . VAL A 1 197 ? 8.785 -9.136 0.660 1.00 86.62 197 VAL A O 1
ATOM 1627 N N . PHE A 1 198 ? 7.547 -10.957 0.257 1.00 92.31 198 PHE A N 1
ATOM 1628 C CA . PHE A 1 198 ? 8.185 -11.295 -1.019 1.00 92.31 198 PHE A CA 1
ATOM 1629 C C . PHE A 1 198 ? 8.275 -10.113 -1.997 1.00 92.31 198 PHE A C 1
ATOM 1631 O O . PHE A 1 198 ? 9.372 -9.789 -2.445 1.00 92.31 198 PHE A O 1
ATOM 1638 N N . SER A 1 199 ? 7.154 -9.436 -2.252 1.00 89.94 199 SER A N 1
ATOM 1639 C CA . SER A 1 199 ? 7.055 -8.258 -3.130 1.00 89.94 199 SER A CA 1
ATOM 1640 C C . SER A 1 199 ? 7.438 -6.935 -2.466 1.00 89.94 199 SER A C 1
ATOM 1642 O O . SER A 1 199 ? 7.424 -5.885 -3.096 1.00 89.94 199 SER A O 1
ATOM 1644 N N . ARG A 1 200 ? 7.739 -6.984 -1.167 1.00 89.25 200 ARG A N 1
ATOM 1645 C CA . ARG A 1 200 ? 8.104 -5.838 -0.326 1.00 89.25 200 ARG A CA 1
ATOM 1646 C C . ARG A 1 200 ? 9.597 -5.817 0.003 1.00 89.25 200 ARG A C 1
ATOM 1648 O O . ARG A 1 200 ? 10.094 -4.862 0.588 1.00 89.25 200 ARG A O 1
ATOM 1655 N N . ASN A 1 201 ? 10.298 -6.906 -0.302 1.00 91.56 201 ASN A N 1
ATOM 1656 C CA . ASN A 1 201 ? 11.713 -7.064 -0.034 1.00 91.56 201 ASN A CA 1
ATOM 1657 C C . ASN A 1 201 ? 12.513 -6.400 -1.156 1.00 91.56 201 ASN A C 1
ATOM 1659 O O . ASN A 1 201 ? 12.413 -6.779 -2.321 1.00 91.56 201 ASN A O 1
ATOM 1663 N N . GLU A 1 202 ? 13.336 -5.434 -0.778 1.00 91.56 202 GLU A N 1
ATOM 1664 C CA . GLU A 1 202 ? 14.159 -4.645 -1.692 1.00 91.56 202 GLU A CA 1
ATOM 1665 C C . GLU A 1 202 ? 15.063 -5.507 -2.591 1.00 91.56 202 GLU A C 1
ATOM 1667 O O . GLU A 1 202 ? 15.137 -5.277 -3.799 1.00 91.56 202 GLU A O 1
ATOM 1672 N N . LYS A 1 203 ? 15.708 -6.550 -2.047 1.00 93.62 203 LYS A N 1
ATOM 1673 C CA . LYS A 1 203 ? 16.575 -7.434 -2.845 1.00 93.62 203 LYS A CA 1
ATOM 1674 C C . LYS A 1 203 ? 15.785 -8.225 -3.874 1.00 93.62 203 LYS A C 1
ATOM 1676 O O . LYS A 1 203 ? 16.256 -8.388 -4.995 1.00 93.62 203 LYS A O 1
ATOM 1681 N N . ASN A 1 204 ? 14.589 -8.683 -3.514 1.00 95.94 204 ASN A N 1
ATOM 1682 C CA . ASN A 1 204 ? 13.698 -9.352 -4.453 1.00 95.94 204 ASN A CA 1
ATOM 1683 C C . ASN A 1 204 ? 13.272 -8.405 -5.585 1.00 95.94 204 ASN A C 1
ATOM 1685 O O . ASN A 1 204 ? 13.331 -8.798 -6.746 1.00 95.94 204 ASN A O 1
ATOM 1689 N N . ILE A 1 205 ? 12.893 -7.160 -5.269 1.00 94.81 205 ILE A N 1
ATOM 1690 C CA . ILE A 1 205 ? 12.534 -6.157 -6.287 1.00 94.81 205 ILE A CA 1
ATOM 1691 C C . ILE A 1 205 ? 13.742 -5.862 -7.188 1.00 94.81 205 ILE A C 1
ATOM 1693 O O . ILE A 1 205 ? 13.618 -5.831 -8.408 1.00 94.81 205 ILE A O 1
ATOM 1697 N N . THR A 1 206 ? 14.935 -5.719 -6.609 1.00 94.31 206 THR A N 1
ATOM 1698 C CA . THR A 1 206 ? 16.181 -5.503 -7.361 1.00 94.31 206 THR A CA 1
ATOM 1699 C C . THR A 1 206 ? 16.508 -6.673 -8.293 1.00 94.31 206 THR A C 1
ATOM 1701 O O . THR A 1 206 ? 16.933 -6.450 -9.429 1.00 94.31 206 THR A O 1
ATOM 1704 N N . ALA A 1 207 ? 16.316 -7.915 -7.833 1.00 96.94 207 ALA A N 1
ATOM 1705 C CA . ALA A 1 207 ? 16.513 -9.115 -8.644 1.00 96.94 207 ALA A CA 1
ATOM 1706 C C . ALA A 1 207 ? 15.558 -9.124 -9.845 1.00 96.94 207 ALA A C 1
ATOM 1708 O O . ALA A 1 207 ? 16.020 -9.187 -10.984 1.00 96.94 207 ALA A O 1
ATOM 1709 N N . TRP A 1 208 ? 14.262 -8.921 -9.595 1.00 97.19 208 TRP A N 1
ATOM 1710 C CA . TRP A 1 208 ? 13.239 -8.810 -10.635 1.00 97.19 208 TRP A CA 1
ATOM 1711 C C . TRP A 1 208 ? 13.557 -7.711 -11.659 1.00 97.19 208 TRP A C 1
ATOM 1713 O O . TRP A 1 208 ? 13.589 -7.967 -12.865 1.00 97.19 208 TRP A O 1
ATOM 1723 N N . LEU A 1 209 ? 13.891 -6.498 -11.201 1.00 96.06 209 LEU A N 1
ATOM 1724 C CA . LEU A 1 209 ? 14.294 -5.393 -12.079 1.00 96.06 209 LEU A CA 1
ATOM 1725 C C . LEU A 1 209 ? 15.516 -5.766 -12.932 1.00 96.06 209 LEU A C 1
ATOM 1727 O O . LEU A 1 209 ? 15.625 -5.363 -14.092 1.00 96.06 209 LEU A O 1
ATOM 1731 N N . SER A 1 210 ? 16.464 -6.520 -12.371 1.00 96.19 210 SER A N 1
ATOM 1732 C CA . SER A 1 210 ? 17.646 -6.976 -13.100 1.00 96.19 210 SER A CA 1
ATOM 1733 C C . SER A 1 210 ? 17.293 -8.006 -14.175 1.00 96.19 210 SER A C 1
ATOM 1735 O O . SER A 1 210 ? 17.816 -7.914 -15.285 1.00 96.19 210 SER A O 1
ATOM 1737 N N . HIS A 1 211 ? 16.431 -8.978 -13.872 1.00 97.06 211 HIS A N 1
ATOM 1738 C CA . HIS A 1 211 ? 16.037 -10.039 -14.805 1.00 97.06 211 HIS A CA 1
ATOM 1739 C C . HIS A 1 211 ? 15.210 -9.508 -15.978 1.00 97.06 211 HIS A C 1
ATOM 1741 O O . HIS A 1 211 ? 15.411 -9.908 -17.124 1.00 97.06 211 HIS A O 1
ATOM 1747 N N . THR A 1 212 ? 14.358 -8.524 -15.700 1.00 94.94 212 THR A N 1
ATOM 1748 C CA . THR A 1 212 ? 13.488 -7.859 -16.680 1.00 94.94 212 THR A CA 1
ATOM 1749 C C . THR A 1 212 ? 14.176 -6.721 -17.445 1.00 94.94 212 THR A C 1
ATOM 1751 O O . THR A 1 212 ? 13.547 -6.042 -18.249 1.00 94.94 212 THR A O 1
ATOM 1754 N N . ASN A 1 213 ? 15.484 -6.500 -17.245 1.00 94.50 213 ASN A N 1
ATOM 1755 C CA . ASN A 1 213 ? 16.263 -5.399 -17.841 1.00 94.50 213 ASN A CA 1
ATOM 1756 C C . ASN A 1 213 ? 15.753 -3.977 -17.505 1.00 94.50 213 ASN A C 1
ATOM 1758 O O . ASN A 1 213 ? 16.100 -2.999 -18.190 1.00 94.50 213 ASN A O 1
ATOM 1762 N N . ARG A 1 214 ? 14.984 -3.851 -16.420 1.00 93.38 214 ARG A N 1
ATOM 1763 C CA . ARG A 1 214 ? 14.431 -2.599 -15.882 1.00 93.38 214 ARG A CA 1
ATOM 1764 C C . ARG A 1 214 ? 15.381 -1.889 -14.916 1.00 93.38 214 ARG A C 1
ATOM 1766 O O . ARG A 1 214 ? 15.234 -0.691 -14.695 1.00 93.38 214 ARG A O 1
ATOM 1773 N N . LEU A 1 215 ? 16.396 -2.586 -14.402 1.00 94.06 215 LEU A N 1
ATOM 1774 C CA . LEU A 1 215 ? 17.431 -2.016 -13.538 1.00 94.06 215 LEU A CA 1
ATOM 1775 C C . LEU A 1 215 ? 18.463 -1.204 -14.339 1.00 94.06 215 LEU A C 1
ATOM 1777 O O . LEU A 1 215 ? 19.148 -1.732 -15.222 1.00 94.06 215 LEU A O 1
ATOM 1781 N N . LYS A 1 216 ? 18.643 0.071 -13.989 1.00 91.25 216 LYS A N 1
ATOM 1782 C CA . LYS A 1 216 ? 19.676 0.966 -14.526 1.00 91.25 216 LYS A CA 1
ATOM 1783 C C . LYS A 1 216 ? 20.636 1.371 -13.407 1.00 91.25 216 LYS A C 1
ATOM 1785 O O . LYS A 1 216 ? 20.227 1.826 -12.350 1.00 91.25 216 LYS A O 1
ATOM 1790 N N . ARG A 1 217 ? 21.940 1.190 -13.644 1.00 75.62 217 ARG A N 1
ATOM 1791 C CA . ARG A 1 217 ? 23.026 1.495 -12.683 1.00 75.62 217 ARG A CA 1
ATOM 1792 C C . ARG A 1 217 ? 23.785 2.788 -12.999 1.00 75.62 217 ARG A C 1
ATOM 1794 O O . ARG A 1 217 ? 24.860 3.023 -12.459 1.00 75.62 217 ARG A O 1
ATOM 1801 N N . LYS A 1 218 ? 23.316 3.565 -13.974 1.00 69.44 218 LYS A N 1
ATOM 1802 C CA . LYS A 1 218 ? 23.929 4.841 -14.357 1.00 69.44 218 LYS A CA 1
ATOM 1803 C C . LYS A 1 218 ? 23.003 5.978 -13.962 1.00 69.44 218 LYS A C 1
ATOM 1805 O O . LYS A 1 218 ? 21.797 5.770 -13.906 1.00 69.44 218 LYS A O 1
ATOM 1810 N N . ILE A 1 219 ? 23.610 7.150 -13.781 1.00 64.75 219 ILE A N 1
ATOM 1811 C CA . ILE A 1 219 ? 22.973 8.467 -13.682 1.00 64.75 219 ILE A CA 1
ATOM 1812 C C . ILE A 1 219 ? 22.272 8.755 -15.023 1.00 64.75 219 ILE A C 1
ATOM 1814 O O . ILE A 1 219 ? 22.777 9.492 -15.867 1.00 64.75 219 ILE A O 1
ATOM 1818 N N . GLU A 1 220 ? 21.188 8.039 -15.297 1.00 71.44 220 GLU A N 1
ATOM 1819 C CA . GLU A 1 220 ? 20.150 8.495 -16.213 1.00 71.44 220 GLU A CA 1
ATOM 1820 C C . GLU A 1 220 ? 19.245 9.435 -15.413 1.00 71.44 220 GLU A C 1
ATOM 1822 O O . GLU A 1 220 ? 19.101 9.256 -14.205 1.00 71.44 220 GLU A O 1
ATOM 1827 N N . GLU A 1 221 ? 18.690 10.451 -16.069 1.00 82.12 221 GLU A N 1
ATOM 1828 C CA . GLU A 1 221 ? 17.663 11.312 -15.473 1.00 82.12 221 GLU A CA 1
ATOM 1829 C C . GLU A 1 221 ? 16.500 10.424 -15.010 1.00 82.12 221 GLU A C 1
ATOM 1831 O O . GLU A 1 221 ? 15.987 9.610 -15.789 1.00 82.12 221 GLU A O 1
ATOM 1836 N N . ALA A 1 222 ? 16.173 10.507 -13.717 1.00 87.50 222 ALA A N 1
ATOM 1837 C CA . ALA A 1 222 ? 15.100 9.729 -13.119 1.00 87.50 222 ALA A CA 1
ATOM 1838 C C . ALA A 1 222 ? 13.771 10.285 -13.624 1.00 87.50 222 ALA A C 1
ATOM 1840 O O . ALA A 1 222 ? 13.496 11.476 -13.487 1.00 87.50 222 ALA A O 1
ATOM 1841 N N . LYS A 1 223 ? 12.939 9.430 -14.216 1.00 90.62 223 LYS A N 1
ATOM 1842 C CA . LYS A 1 223 ? 11.629 9.860 -14.698 1.00 90.62 223 LYS A CA 1
ATOM 1843 C C . LYS A 1 223 ? 10.578 9.689 -13.612 1.00 90.62 223 LYS A C 1
ATOM 1845 O O . LYS A 1 223 ? 10.695 8.771 -12.803 1.00 90.62 223 LYS A O 1
ATOM 1850 N N . PRO A 1 224 ? 9.519 10.510 -13.610 1.00 92.75 224 PRO A N 1
ATOM 1851 C CA . PRO A 1 224 ? 8.404 10.324 -12.692 1.00 92.75 224 PRO A CA 1
ATOM 1852 C C . PRO A 1 224 ? 7.843 8.902 -12.800 1.00 92.75 224 PRO A C 1
ATOM 1854 O O . PRO A 1 224 ? 7.607 8.400 -13.901 1.00 92.75 224 PRO A O 1
ATOM 1857 N N . GLY A 1 225 ? 7.701 8.235 -11.657 1.00 93.06 225 GLY A N 1
ATOM 1858 C CA . GLY A 1 225 ? 7.303 6.831 -11.586 1.00 93.06 225 GLY A CA 1
ATOM 1859 C C . GLY A 1 225 ? 8.448 5.815 -11.605 1.00 93.06 225 GLY A C 1
ATOM 1860 O O . GLY A 1 225 ? 8.180 4.628 -11.406 1.00 93.06 225 GLY A O 1
ATOM 1861 N N . ASP A 1 226 ? 9.704 6.230 -11.791 1.00 93.81 226 ASP A N 1
ATOM 1862 C CA . ASP A 1 226 ? 10.862 5.351 -11.617 1.00 93.81 226 ASP A CA 1
ATOM 1863 C C . ASP A 1 226 ? 11.102 5.044 -10.131 1.00 93.81 226 ASP A C 1
ATOM 1865 O O . ASP A 1 226 ? 10.934 5.891 -9.256 1.00 93.81 226 ASP A O 1
ATOM 1869 N N . LEU A 1 227 ? 11.556 3.831 -9.833 1.00 94.38 227 LEU A N 1
ATOM 1870 C CA . LEU A 1 227 ? 12.059 3.478 -8.512 1.00 94.38 227 LEU A CA 1
ATOM 1871 C C . LEU A 1 227 ? 13.448 4.051 -8.288 1.00 94.38 227 LEU A C 1
ATOM 1873 O O . LEU A 1 227 ? 14.342 3.839 -9.107 1.00 94.38 227 LEU A O 1
ATOM 1877 N N . ILE A 1 228 ? 13.647 4.677 -7.134 1.00 93.31 228 ILE A N 1
ATOM 1878 C CA . ILE A 1 228 ? 14.941 5.186 -6.691 1.00 93.31 228 ILE A CA 1
ATOM 1879 C C . ILE A 1 228 ? 15.359 4.449 -5.428 1.00 93.31 228 ILE A C 1
ATOM 1881 O O . ILE A 1 228 ? 14.578 4.309 -4.482 1.00 93.31 228 ILE A O 1
ATOM 1885 N N . TYR A 1 229 ? 16.620 4.024 -5.408 1.00 91.44 229 TYR A N 1
ATOM 1886 C CA . TYR A 1 229 ? 17.270 3.526 -4.207 1.00 91.44 229 TYR A CA 1
ATOM 1887 C C . TYR A 1 229 ? 18.535 4.333 -3.895 1.00 91.44 229 TYR A C 1
ATOM 1889 O O . TYR A 1 229 ? 19.445 4.417 -4.727 1.00 91.44 229 TYR A O 1
ATOM 1897 N N . THR A 1 230 ? 18.581 4.928 -2.699 1.00 88.25 230 THR A N 1
ATOM 1898 C CA . THR A 1 230 ? 19.696 5.765 -2.217 1.00 88.25 230 THR A CA 1
ATOM 1899 C C . THR A 1 230 ? 20.010 5.446 -0.755 1.00 88.25 230 THR A C 1
ATOM 1901 O O . THR A 1 230 ? 19.167 5.725 0.095 1.00 88.25 230 THR A O 1
ATOM 1904 N N . ASN A 1 231 ? 21.205 4.953 -0.406 1.00 81.75 231 ASN A N 1
ATOM 1905 C CA . ASN A 1 231 ? 21.663 4.882 1.000 1.00 81.75 231 ASN A CA 1
ATOM 1906 C C . ASN A 1 231 ? 20.607 4.308 1.988 1.00 81.75 231 ASN A C 1
ATOM 1908 O O . ASN A 1 231 ? 20.338 4.910 3.029 1.00 81.75 231 ASN A O 1
ATOM 1912 N N . ASP A 1 232 ? 19.988 3.170 1.647 1.00 81.38 232 ASP A N 1
ATOM 1913 C CA . ASP A 1 232 ? 18.906 2.495 2.400 1.00 81.38 232 ASP A CA 1
ATOM 1914 C C . ASP A 1 232 ? 17.515 3.170 2.355 1.00 81.38 232 ASP A C 1
ATOM 1916 O O . ASP A 1 232 ? 16.585 2.747 3.050 1.00 81.38 232 ASP A O 1
ATOM 1920 N N . LEU A 1 233 ? 17.334 4.205 1.534 1.00 87.88 233 LEU A N 1
ATOM 1921 C CA . LEU A 1 233 ? 16.029 4.776 1.208 1.00 87.88 233 LEU A CA 1
ATOM 1922 C C . LEU A 1 233 ? 15.520 4.200 -0.103 1.00 87.88 233 LEU A C 1
ATOM 1924 O O . LEU A 1 233 ? 16.249 4.117 -1.089 1.00 87.88 233 LEU A O 1
ATOM 1928 N N . PHE A 1 234 ? 14.238 3.857 -0.105 1.00 90.81 234 PHE A N 1
ATOM 1929 C CA . PHE A 1 234 ? 13.550 3.304 -1.256 1.00 90.81 234 PHE A CA 1
ATOM 1930 C C . PHE A 1 234 ? 12.306 4.142 -1.534 1.00 90.81 234 PHE A C 1
ATOM 1932 O O . PHE A 1 234 ? 11.442 4.285 -0.666 1.00 90.81 234 PHE A O 1
ATOM 1939 N N . GLY A 1 235 ? 12.253 4.741 -2.719 1.00 94.75 235 GLY A N 1
ATOM 1940 C CA . GLY A 1 235 ? 11.245 5.730 -3.079 1.00 94.75 235 GLY A CA 1
ATOM 1941 C C . GLY A 1 235 ? 10.870 5.689 -4.547 1.00 94.75 235 GLY A C 1
ATOM 1942 O O . GLY A 1 235 ? 11.417 4.914 -5.330 1.00 94.75 235 GLY A O 1
ATOM 1943 N N . ILE A 1 236 ? 9.919 6.543 -4.905 1.00 95.88 236 ILE A N 1
ATOM 1944 C CA . ILE A 1 236 ? 9.432 6.685 -6.276 1.00 95.88 236 ILE A CA 1
ATOM 1945 C C . ILE A 1 236 ? 9.759 8.095 -6.747 1.00 95.88 236 ILE A C 1
ATOM 1947 O O . ILE A 1 236 ? 9.344 9.062 -6.115 1.00 95.88 236 ILE A O 1
ATOM 1951 N N . ALA A 1 237 ? 10.513 8.219 -7.830 1.00 95.38 237 ALA A N 1
ATOM 1952 C CA . ALA A 1 237 ? 10.861 9.489 -8.444 1.00 95.38 237 ALA A CA 1
ATOM 1953 C C . ALA A 1 237 ? 9.596 10.283 -8.784 1.00 95.38 237 ALA A C 1
ATOM 1955 O O . ALA A 1 237 ? 8.680 9.757 -9.414 1.00 95.38 237 ALA A O 1
ATOM 1956 N N . ILE A 1 238 ? 9.560 11.550 -8.385 1.00 95.25 238 ILE A N 1
ATOM 1957 C CA . ILE A 1 238 ? 8.557 12.531 -8.818 1.00 95.25 238 ILE A CA 1
ATOM 1958 C C . ILE A 1 238 ? 9.137 13.417 -9.920 1.00 95.25 238 ILE A C 1
ATOM 1960 O O . ILE A 1 238 ? 8.402 13.896 -10.772 1.00 95.25 238 ILE A O 1
ATOM 1964 N N . ASN A 1 239 ? 10.451 13.637 -9.895 1.00 92.75 239 ASN A N 1
ATOM 1965 C CA . ASN A 1 239 ? 11.252 14.314 -10.912 1.00 92.75 239 ASN A CA 1
ATOM 1966 C C . ASN A 1 239 ? 12.745 14.002 -10.655 1.00 92.75 239 ASN A C 1
ATOM 1968 O O . ASN A 1 239 ? 13.068 13.104 -9.875 1.00 92.75 239 ASN A O 1
ATOM 1972 N N . ASP A 1 240 ? 13.649 14.757 -11.285 1.00 90.19 240 ASP A N 1
ATOM 1973 C CA . ASP A 1 240 ? 15.101 14.539 -11.228 1.00 90.19 240 ASP A CA 1
ATOM 1974 C C . ASP A 1 240 ? 15.726 14.653 -9.827 1.00 90.19 240 ASP A C 1
ATOM 1976 O O . ASP A 1 240 ? 16.857 14.211 -9.629 1.00 90.19 240 ASP A O 1
ATOM 1980 N N . ASN A 1 241 ? 15.059 15.292 -8.864 1.00 92.50 241 ASN A N 1
ATOM 1981 C CA . ASN A 1 241 ? 15.628 15.526 -7.536 1.00 92.50 241 ASN A CA 1
ATOM 1982 C C . ASN A 1 241 ? 14.644 15.344 -6.379 1.00 92.50 241 ASN A C 1
ATOM 1984 O O . ASN A 1 241 ? 15.043 15.544 -5.235 1.00 92.50 241 ASN A O 1
ATOM 1988 N N . GLU A 1 242 ? 13.393 14.970 -6.638 1.00 95.38 242 GLU A N 1
ATOM 1989 C CA . GLU A 1 242 ? 12.380 14.704 -5.619 1.00 95.38 242 GLU A CA 1
ATOM 1990 C C . GLU A 1 242 ? 11.826 13.289 -5.750 1.00 95.38 242 GLU A C 1
ATOM 1992 O O . GLU A 1 242 ? 11.518 12.814 -6.844 1.00 95.38 242 GLU A O 1
ATOM 1997 N N . MET A 1 243 ? 11.670 12.613 -4.616 1.00 96.00 243 MET A N 1
ATOM 1998 C CA . MET A 1 243 ? 11.066 11.291 -4.538 1.00 96.00 243 MET A CA 1
ATOM 1999 C C . MET A 1 243 ? 9.974 11.239 -3.476 1.00 96.00 243 MET A C 1
ATOM 2001 O O . MET A 1 243 ? 10.024 11.927 -2.456 1.00 96.00 243 MET A O 1
ATOM 2005 N N . LEU A 1 244 ? 8.997 10.377 -3.712 1.00 97.00 244 LEU A N 1
ATOM 2006 C CA . LEU A 1 244 ? 7.937 10.033 -2.788 1.00 97.00 244 LEU A CA 1
ATOM 2007 C C . LEU A 1 244 ? 8.380 8.848 -1.928 1.00 97.00 244 LEU A C 1
ATOM 2009 O O . LEU A 1 244 ? 8.706 7.784 -2.458 1.00 97.00 244 LEU A O 1
ATOM 2013 N N . ILE A 1 245 ? 8.371 9.018 -0.606 1.00 96.12 245 ILE A N 1
ATOM 2014 C CA . ILE A 1 245 ? 8.752 7.966 0.347 1.00 96.12 245 ILE A CA 1
ATOM 2015 C C . ILE A 1 245 ? 7.779 7.885 1.516 1.00 96.12 245 ILE A C 1
ATOM 2017 O O . ILE A 1 245 ? 7.210 8.893 1.929 1.00 96.12 245 ILE A O 1
ATOM 2021 N N . ALA A 1 246 ? 7.639 6.699 2.106 1.00 95.12 246 ALA A N 1
ATOM 2022 C CA . ALA A 1 246 ? 6.931 6.508 3.369 1.00 95.12 246 ALA A CA 1
ATOM 2023 C C . ALA A 1 246 ? 7.893 6.710 4.551 1.00 95.12 246 ALA A C 1
ATOM 2025 O O . ALA A 1 246 ? 8.478 5.766 5.061 1.00 95.12 246 ALA A O 1
ATOM 2026 N N . ASP A 1 247 ? 8.069 7.939 5.026 1.00 95.12 247 ASP A N 1
ATOM 2027 C CA . ASP A 1 247 ? 9.140 8.240 5.975 1.00 95.12 247 ASP A CA 1
ATOM 2028 C C . ASP A 1 247 ? 8.789 7.873 7.442 1.00 95.12 247 ASP A C 1
ATOM 2030 O O . ASP A 1 247 ? 7.874 8.455 8.050 1.00 95.12 247 ASP A O 1
ATOM 2034 N N . PRO A 1 248 ? 9.550 6.962 8.086 1.00 92.56 248 PRO A N 1
ATOM 2035 C CA . PRO A 1 248 ? 9.335 6.602 9.482 1.00 92.56 248 PRO A CA 1
ATOM 2036 C C . PRO A 1 248 ? 9.632 7.747 10.456 1.00 92.56 248 PRO A C 1
ATOM 2038 O O . PRO A 1 248 ? 9.185 7.664 11.604 1.00 92.56 248 PRO A O 1
ATOM 2041 N N . PHE A 1 249 ? 10.377 8.789 10.080 1.00 93.62 249 PHE A N 1
ATOM 2042 C CA . PHE A 1 249 ? 10.689 9.907 10.975 1.00 93.62 249 PHE A CA 1
ATOM 2043 C C . PHE A 1 249 ? 9.553 10.929 11.031 1.00 93.62 249 PHE A C 1
ATOM 2045 O O . PHE A 1 249 ? 9.102 11.273 12.127 1.00 93.62 249 PHE A O 1
ATOM 2052 N N . SER A 1 250 ? 9.044 11.360 9.877 1.00 94.31 250 SER A N 1
ATOM 2053 C CA . SER A 1 250 ? 7.872 12.238 9.770 1.00 94.31 250 SER A CA 1
ATOM 2054 C C . SER A 1 250 ? 6.547 11.526 10.058 1.00 94.31 250 SER A C 1
ATOM 2056 O O . SER A 1 250 ? 5.550 12.195 10.324 1.00 94.31 250 SER A O 1
ATOM 2058 N N . LYS A 1 251 ? 6.544 10.184 10.086 1.00 95.44 251 LYS A N 1
ATOM 2059 C CA . LYS A 1 251 ? 5.360 9.337 10.317 1.00 95.44 251 LYS A CA 1
ATOM 2060 C C . LYS A 1 251 ? 4.295 9.487 9.236 1.00 95.44 251 LYS A C 1
ATOM 2062 O O . LYS A 1 251 ? 3.115 9.251 9.501 1.00 95.44 251 LYS A O 1
ATOM 2067 N N . GLN A 1 252 ? 4.712 9.830 8.025 1.00 96.50 252 GLN A N 1
ATOM 2068 C CA . GLN A 1 252 ? 3.825 9.971 6.885 1.00 96.50 252 GLN A CA 1
ATOM 2069 C C . GLN A 1 252 ? 4.583 9.772 5.570 1.00 96.50 252 GLN A C 1
ATOM 2071 O O . GLN A 1 252 ? 5.812 9.771 5.536 1.00 96.50 252 GLN A O 1
ATOM 2076 N N . VAL A 1 253 ? 3.839 9.633 4.482 1.00 96.50 253 VAL A N 1
ATOM 2077 C CA . VAL A 1 253 ? 4.374 9.705 3.130 1.00 96.50 253 VAL A CA 1
ATOM 2078 C C . VAL A 1 253 ? 4.681 11.164 2.802 1.00 96.50 253 VAL A C 1
ATOM 2080 O O . VAL A 1 253 ? 3.826 12.039 2.971 1.00 96.50 253 VAL A O 1
ATOM 2083 N N . ILE A 1 254 ? 5.907 11.435 2.366 1.00 97.25 254 ILE A N 1
ATOM 2084 C CA . ILE A 1 254 ? 6.403 12.778 2.059 1.00 97.25 254 ILE A CA 1
ATOM 2085 C C . ILE A 1 254 ? 7.125 12.805 0.719 1.00 97.25 254 ILE A C 1
ATOM 2087 O O . ILE A 1 254 ? 7.650 11.795 0.255 1.00 97.25 254 ILE A O 1
ATOM 2091 N N . ILE A 1 255 ? 7.192 14.006 0.156 1.00 97.44 255 ILE A N 1
ATOM 2092 C CA . ILE A 1 255 ? 8.125 14.366 -0.905 1.00 97.44 255 ILE A CA 1
ATOM 2093 C C . ILE A 1 255 ? 9.455 14.719 -0.233 1.00 97.44 255 ILE A C 1
ATOM 2095 O O . ILE A 1 255 ? 9.488 15.533 0.695 1.00 97.44 255 ILE A O 1
ATOM 2099 N N . MET A 1 256 ? 10.534 14.084 -0.672 1.00 95.81 256 MET A N 1
ATOM 2100 C CA . MET A 1 256 ? 11.888 14.294 -0.174 1.00 95.81 256 MET A CA 1
ATOM 2101 C C . MET A 1 256 ? 12.818 14.626 -1.337 1.00 95.81 256 MET A C 1
ATOM 2103 O O . MET A 1 256 ? 12.801 13.939 -2.355 1.00 95.81 256 MET A O 1
ATOM 2107 N N . GLU A 1 257 ? 13.659 15.644 -1.161 1.00 95.25 257 GLU A N 1
ATOM 2108 C CA . GLU A 1 257 ? 14.756 15.911 -2.089 1.00 95.25 257 GLU A CA 1
ATOM 2109 C C . GLU A 1 257 ? 15.866 14.861 -1.923 1.00 95.25 257 GLU A C 1
ATOM 2111 O O . GLU A 1 257 ? 16.244 14.527 -0.796 1.00 95.25 257 GLU A O 1
ATOM 2116 N N . PHE A 1 258 ? 16.427 14.376 -3.028 1.00 90.44 258 PHE A N 1
ATOM 2117 C CA . PHE A 1 258 ? 17.568 13.462 -3.038 1.00 90.44 258 PHE A CA 1
ATOM 2118 C C . PHE A 1 258 ? 18.679 13.973 -3.966 1.00 90.44 258 PHE A C 1
ATOM 2120 O O . PHE A 1 258 ? 18.461 14.792 -4.859 1.00 90.44 258 PHE A O 1
ATOM 2127 N N . ASN A 1 259 ? 19.904 13.496 -3.739 1.00 89.94 259 ASN A N 1
ATOM 2128 C CA . ASN A 1 259 ? 21.046 13.807 -4.593 1.00 89.94 259 ASN A CA 1
ATOM 2129 C C . ASN A 1 259 ? 21.263 12.674 -5.604 1.00 89.94 259 ASN A C 1
ATOM 2131 O O . ASN A 1 259 ? 21.474 11.530 -5.208 1.00 89.94 259 ASN A O 1
ATOM 2135 N N . MET A 1 260 ? 21.289 13.000 -6.899 1.00 85.25 260 MET A N 1
ATOM 2136 C CA . MET A 1 260 ? 21.571 12.037 -7.973 1.00 85.25 260 MET A CA 1
ATOM 2137 C C . MET A 1 260 ? 22.903 11.292 -7.789 1.00 85.25 260 MET A C 1
ATOM 2139 O O . MET A 1 260 ? 23.040 10.159 -8.242 1.00 85.25 260 MET A O 1
ATOM 2143 N N . GLU A 1 261 ? 23.889 11.903 -7.123 1.00 87.38 261 GLU A N 1
ATOM 2144 C CA . GLU A 1 261 ? 25.182 11.264 -6.834 1.00 87.38 261 GLU A CA 1
ATOM 2145 C C . GLU A 1 261 ? 25.095 10.155 -5.770 1.00 87.38 261 GLU A C 1
ATOM 2147 O O . GLU A 1 261 ? 26.017 9.348 -5.659 1.00 87.38 261 GLU A O 1
ATOM 2152 N N . GLU A 1 262 ? 24.007 10.110 -4.997 1.00 88.12 262 GLU A N 1
ATOM 2153 C CA . GLU A 1 262 ? 23.761 9.123 -3.938 1.00 88.12 262 GLU A CA 1
ATOM 2154 C C . GLU A 1 262 ? 22.871 7.959 -4.397 1.00 88.12 262 GLU A C 1
ATOM 2156 O O . GLU A 1 262 ? 22.591 7.058 -3.608 1.00 88.12 262 GLU A O 1
ATOM 2161 N N . ILE A 1 263 ? 22.424 7.962 -5.658 1.00 87.81 263 ILE A N 1
ATOM 2162 C CA . ILE A 1 263 ? 21.614 6.875 -6.208 1.00 87.81 263 ILE A CA 1
ATOM 2163 C C . ILE A 1 263 ? 22.496 5.669 -6.516 1.00 87.81 263 ILE A C 1
ATOM 2165 O O . ILE A 1 263 ? 23.400 5.734 -7.353 1.00 87.81 263 ILE A O 1
ATOM 2169 N N . ASP A 1 264 ? 22.170 4.534 -5.903 1.00 88.19 264 ASP A N 1
ATOM 2170 C CA . ASP A 1 264 ? 22.823 3.265 -6.211 1.00 88.19 264 ASP A CA 1
ATOM 2171 C C . ASP A 1 264 ? 22.254 2.651 -7.504 1.00 88.19 264 ASP A C 1
ATOM 2173 O O . ASP A 1 264 ? 23.000 2.099 -8.323 1.00 88.19 264 ASP A O 1
ATOM 2177 N N . TYR A 1 265 ? 20.931 2.733 -7.699 1.00 89.56 265 TYR A N 1
ATOM 2178 C CA . TYR A 1 265 ? 20.249 2.273 -8.910 1.00 89.56 265 TYR A CA 1
ATOM 2179 C C . TYR A 1 265 ? 18.864 2.907 -9.116 1.00 89.56 265 TYR A C 1
ATOM 2181 O O . TYR A 1 265 ? 18.217 3.365 -8.176 1.00 89.56 265 TYR A O 1
ATOM 2189 N N . ILE A 1 266 ? 18.410 2.872 -10.373 1.00 90.38 266 ILE A N 1
ATOM 2190 C CA . ILE A 1 266 ? 17.075 3.287 -10.820 1.00 90.38 266 ILE A CA 1
ATOM 2191 C C . ILE A 1 266 ? 16.346 2.069 -11.402 1.00 90.38 266 ILE A C 1
ATOM 2193 O O . ILE A 1 266 ? 16.927 1.316 -12.190 1.00 90.38 266 ILE A O 1
ATOM 2197 N N . GLY A 1 267 ? 15.084 1.858 -11.031 1.00 91.88 267 GLY A N 1
ATOM 2198 C CA . GLY A 1 267 ? 14.223 0.803 -11.572 1.00 91.88 267 GLY A CA 1
ATOM 2199 C C . GLY A 1 267 ? 13.086 1.365 -12.420 1.00 91.88 267 GLY A C 1
ATOM 2200 O O . GLY A 1 267 ? 12.243 2.086 -11.903 1.00 91.88 267 GLY A O 1
ATOM 2201 N N . LYS A 1 268 ? 13.020 1.006 -13.706 1.00 92.69 268 LYS A N 1
ATOM 2202 C CA . LYS A 1 268 ? 11.965 1.486 -14.618 1.00 92.69 268 LYS A CA 1
ATOM 2203 C C . LYS A 1 268 ? 10.731 0.589 -14.561 1.00 92.69 268 LYS A C 1
ATOM 2205 O O . LYS A 1 268 ? 10.703 -0.454 -15.217 1.00 92.69 268 LYS A O 1
ATOM 2210 N N . ILE A 1 269 ? 9.738 0.975 -13.761 1.00 90.44 269 ILE A N 1
ATOM 2211 C CA . ILE A 1 269 ? 8.482 0.222 -13.624 1.00 90.44 269 ILE A CA 1
ATOM 2212 C C . ILE A 1 269 ? 7.418 0.771 -14.565 1.00 90.44 269 ILE A C 1
ATOM 2214 O O . ILE A 1 269 ? 6.967 0.037 -15.436 1.00 90.44 269 ILE A O 1
ATOM 2218 N N . LEU A 1 270 ? 7.052 2.045 -14.420 1.00 86.38 270 LEU A N 1
ATOM 2219 C CA . LEU A 1 270 ? 6.024 2.657 -15.257 1.00 86.38 270 LEU A CA 1
ATOM 2220 C C . LEU A 1 270 ? 6.585 2.976 -16.639 1.00 86.38 270 LEU A C 1
ATOM 2222 O O . LEU A 1 270 ? 7.601 3.665 -16.769 1.00 86.38 270 LEU A O 1
ATOM 2226 N N . ASN A 1 271 ? 5.903 2.504 -17.681 1.00 83.56 271 ASN A N 1
ATOM 2227 C CA . ASN A 1 271 ? 6.203 2.950 -19.028 1.00 83.56 271 ASN A CA 1
ATOM 2228 C C . ASN A 1 271 ? 5.589 4.335 -19.246 1.00 83.56 271 ASN A C 1
ATOM 2230 O O . ASN A 1 271 ? 4.386 4.488 -19.437 1.00 83.56 271 ASN A O 1
ATOM 2234 N N . THR A 1 272 ? 6.429 5.361 -19.208 1.00 66.31 272 THR A N 1
ATOM 2235 C CA . THR A 1 272 ? 6.047 6.727 -19.551 1.00 66.31 272 THR A CA 1
ATOM 2236 C C . THR A 1 272 ? 6.450 6.964 -21.004 1.00 66.31 272 THR A C 1
ATOM 2238 O O . THR A 1 272 ? 7.599 7.297 -21.309 1.00 66.31 272 THR A O 1
ATOM 2241 N N . LYS A 1 273 ? 5.531 6.721 -21.951 1.00 60.06 273 LYS A N 1
ATOM 2242 C CA . LYS A 1 273 ? 5.734 7.258 -23.305 1.00 60.06 273 LYS A CA 1
ATOM 2243 C C . LYS A 1 273 ? 5.723 8.785 -23.198 1.00 60.06 273 LYS A C 1
ATOM 2245 O O . LYS A 1 273 ? 4.742 9.353 -22.732 1.00 60.06 273 LYS A O 1
ATOM 2250 N N . GLU A 1 274 ? 6.826 9.409 -23.608 1.00 49.88 274 GLU A N 1
ATOM 2251 C CA . GLU A 1 274 ? 6.914 10.855 -23.871 1.00 49.88 274 GLU A CA 1
ATOM 2252 C C . GLU A 1 274 ? 6.138 11.260 -25.129 1.00 49.88 274 GLU A C 1
ATOM 2254 O O . GLU A 1 274 ? 6.119 10.462 -26.100 1.00 49.88 274 GLU A O 1
#